Protein AF-A0A7A3BPL1-F1 (afdb_monomer)

Sequence (228 aa):
MGVKINWTPEMDALLGQDEDRAIADRLYREYPAMRWISTKLVQERRKALGIEGCGRNRSKPTGSKPRKPTVVTPPWTPEEDAILGTGSLEKVSVRLSRPTSQIQKRMKELGIAHFAQRGTPRSSVKLQAEEAQKERNKVRLIQRMRKGAVIAEGVASGYTYTALAKELGISPTAARNQFLMFLRVAMLPSMLGEEIPRDFKNIPSHVLKKAVCCVENYCINLEKAEEE

Secondary structure (DSSP, 8-state):
--------HHHHHHBTTB-HHHHHHHHHHH-GGGTT--HHHHHHHHHHTTPPP------------PPPP---PPPPPHHHHHHTTSS-HHHHHHHHT--HHHHHHHHHHTT---GGGS--HHHHHHHHHHHHHHHHHHHHHHHHHHHHHHHHHHHHTT--HHHHHHHTTS-HHHHHHHHHHHHHHHT-HHHHSSPPPS-TTS--HHHHHHHHHHHHHHHHHHHHTT--

Mean predicted aligned error: 19.03 Å

Radius of gyration: 38.45 Å; Cα contacts (8 Å, |Δi|>4): 161; chains: 1; bounding box: 66×70×88 Å

pLDDT: mean 76.35, std 13.32, range [36.09, 94.19]

Organism: Escherichia coli (NCBI:txid562)

Structure (mmCIF, N/CA/C/O backbone):
data_AF-A0A7A3BPL1-F1
#
_entry.id   AF-A0A7A3BPL1-F1
#
loop_
_atom_site.group_PDB
_atom_site.id
_atom_site.type_symbol
_atom_site.label_atom_id
_atom_site.label_alt_id
_atom_site.label_comp_id
_atom_site.label_asym_id
_atom_site.label_entity_id
_atom_site.label_seq_id
_atom_site.pdbx_PDB_ins_code
_atom_site.Cartn_x
_atom_site.Cartn_y
_atom_site.Cartn_z
_atom_site.occupancy
_atom_site.B_iso_or_equiv
_atom_site.auth_seq_id
_atom_site.auth_comp_id
_atom_site.auth_asym_id
_atom_site.auth_atom_id
_atom_site.pdbx_PDB_model_num
ATOM 1 N N . MET A 1 1 ? 2.651 37.950 -36.715 1.00 36.09 1 MET A N 1
ATOM 2 C CA . MET A 1 1 ? 3.050 38.928 -37.749 1.00 36.09 1 MET A CA 1
ATOM 3 C C . MET A 1 1 ? 4.501 38.658 -38.110 1.00 36.09 1 MET A C 1
ATOM 5 O O . MET A 1 1 ? 5.355 38.813 -37.250 1.00 36.09 1 MET A O 1
ATOM 9 N N . GLY A 1 2 ? 4.768 38.126 -39.306 1.00 47.91 2 GLY A N 1
ATOM 10 C CA . GLY A 1 2 ? 6.132 37.815 -39.744 1.00 47.91 2 GLY A CA 1
ATOM 11 C C . GLY A 1 2 ? 6.868 39.096 -40.116 1.00 47.91 2 GLY A C 1
ATOM 12 O O . GLY A 1 2 ? 6.382 39.853 -40.954 1.00 47.91 2 GLY A O 1
ATOM 13 N N . VAL A 1 3 ? 8.007 39.356 -39.477 1.00 56.88 3 VAL A N 1
ATOM 14 C CA . VAL A 1 3 ? 8.866 40.485 -39.838 1.00 56.88 3 VAL A CA 1
ATOM 15 C C . VAL A 1 3 ? 9.454 40.179 -41.217 1.00 56.88 3 VAL A C 1
ATOM 17 O O . VAL A 1 3 ? 10.168 39.191 -41.388 1.00 56.88 3 VAL A O 1
ATOM 20 N N . LYS A 1 4 ? 9.087 40.970 -42.228 1.00 59.78 4 LYS A N 1
ATOM 21 C CA . LYS A 1 4 ? 9.604 40.817 -43.591 1.00 59.78 4 LYS A CA 1
ATOM 22 C C . LYS A 1 4 ? 11.011 41.411 -43.636 1.00 59.78 4 LYS A C 1
ATOM 24 O O . LYS A 1 4 ? 11.169 42.612 -43.443 1.00 59.78 4 LYS A O 1
ATOM 29 N N . ILE A 1 5 ? 12.022 40.572 -43.860 1.00 71.06 5 ILE A N 1
ATOM 30 C CA . ILE A 1 5 ? 13.370 41.049 -44.197 1.00 71.06 5 ILE A CA 1
ATOM 31 C C . ILE A 1 5 ? 13.320 41.638 -45.605 1.00 71.06 5 ILE A C 1
ATOM 33 O O . ILE A 1 5 ? 12.838 40.979 -46.529 1.00 71.06 5 ILE A O 1
ATOM 37 N N . ASN A 1 6 ? 13.853 42.847 -45.769 1.00 78.12 6 ASN A N 1
ATOM 38 C CA . ASN A 1 6 ? 14.211 43.372 -47.082 1.00 78.12 6 ASN A CA 1
ATOM 39 C C . ASN A 1 6 ? 15.556 42.758 -47.480 1.00 78.12 6 ASN A C 1
ATOM 41 O O . ASN A 1 6 ? 16.605 43.234 -47.054 1.00 78.12 6 ASN A O 1
ATOM 45 N N . TRP A 1 7 ? 15.508 41.659 -48.232 1.00 77.88 7 TRP A N 1
ATOM 46 C CA . TRP A 1 7 ? 16.699 41.002 -48.767 1.00 77.88 7 TRP A CA 1
ATOM 47 C C . TRP A 1 7 ? 17.380 41.921 -49.780 1.00 77.88 7 TRP A C 1
ATOM 49 O O . TRP A 1 7 ? 16.747 42.345 -50.747 1.00 77.88 7 TRP A O 1
ATOM 59 N N . THR A 1 8 ? 18.650 42.249 -49.546 1.00 83.75 8 THR A N 1
ATOM 60 C CA . THR A 1 8 ? 19.460 42.995 -50.513 1.00 83.75 8 THR A CA 1
ATOM 61 C C . THR A 1 8 ? 20.132 42.030 -51.496 1.00 83.75 8 THR A C 1
ATOM 63 O O . THR A 1 8 ? 20.351 40.863 -51.156 1.00 83.75 8 THR A O 1
ATOM 66 N N . PRO A 1 9 ? 20.512 42.495 -52.701 1.00 83.19 9 PRO A N 1
ATOM 67 C CA . PRO A 1 9 ? 21.253 41.674 -53.661 1.00 83.19 9 PRO A CA 1
ATOM 68 C C . PRO A 1 9 ? 22.553 41.087 -53.087 1.00 83.19 9 PRO A C 1
ATOM 70 O O . PRO A 1 9 ? 22.924 39.967 -53.422 1.00 83.19 9 PRO A O 1
ATOM 73 N N . GLU A 1 10 ? 23.211 41.810 -52.175 1.00 83.06 10 GLU A N 1
ATOM 74 C CA . GLU A 1 10 ? 24.407 41.344 -51.459 1.00 83.06 10 GLU A CA 1
ATOM 75 C C . GLU A 1 10 ? 24.107 40.138 -50.556 1.00 83.06 10 GLU A C 1
ATOM 77 O O . GLU A 1 10 ? 24.872 39.178 -50.532 1.00 83.06 10 GLU A O 1
ATOM 82 N N . MET A 1 11 ? 22.968 40.143 -49.853 1.00 81.81 11 MET A N 1
ATOM 83 C CA . MET A 1 11 ? 22.548 39.025 -49.000 1.00 81.81 11 MET A CA 1
ATOM 84 C C . MET A 1 11 ? 22.141 37.802 -49.820 1.00 81.81 11 MET A C 1
ATOM 86 O O . MET A 1 11 ? 22.463 36.677 -49.439 1.00 81.81 11 MET A O 1
ATOM 90 N N . ASP A 1 12 ? 21.446 38.012 -50.941 1.00 84.56 12 ASP A N 1
ATOM 91 C CA . ASP A 1 12 ? 21.059 36.924 -51.841 1.00 84.56 12 ASP A CA 1
ATOM 92 C C . ASP A 1 12 ? 22.299 36.274 -52.487 1.00 84.56 12 ASP A C 1
ATOM 94 O O . ASP A 1 12 ? 22.329 35.055 -52.649 1.00 84.56 12 ASP A O 1
ATOM 98 N N . ALA A 1 13 ? 23.361 37.046 -52.759 1.00 85.19 13 ALA A N 1
ATOM 99 C CA . ALA A 1 13 ? 24.629 36.528 -53.279 1.00 85.19 13 ALA A CA 1
ATOM 100 C C . ALA A 1 13 ? 25.367 35.596 -52.298 1.00 85.19 13 ALA A C 1
ATOM 102 O O . ALA A 1 13 ? 26.143 34.747 -52.737 1.00 85.19 13 ALA A O 1
ATOM 103 N N . LEU A 1 14 ? 25.126 35.722 -50.985 1.00 82.25 14 LEU A N 1
ATOM 104 C CA . LEU A 1 14 ? 25.701 34.838 -49.962 1.00 82.25 14 LEU A CA 1
ATOM 105 C C . LEU A 1 14 ? 25.034 33.453 -49.933 1.00 82.25 14 LEU A C 1
ATOM 107 O O . LEU A 1 14 ? 25.632 32.487 -49.451 1.00 82.25 14 LEU A O 1
ATOM 111 N N . LEU A 1 15 ? 23.799 33.337 -50.430 1.00 80.25 15 LEU A N 1
ATOM 112 C CA . LEU A 1 15 ? 23.037 32.089 -50.421 1.00 80.25 15 LEU A CA 1
ATOM 113 C C . LEU A 1 15 ? 23.662 31.084 -51.396 1.00 80.25 15 LEU A C 1
ATOM 115 O O . LEU A 1 15 ? 23.745 31.333 -52.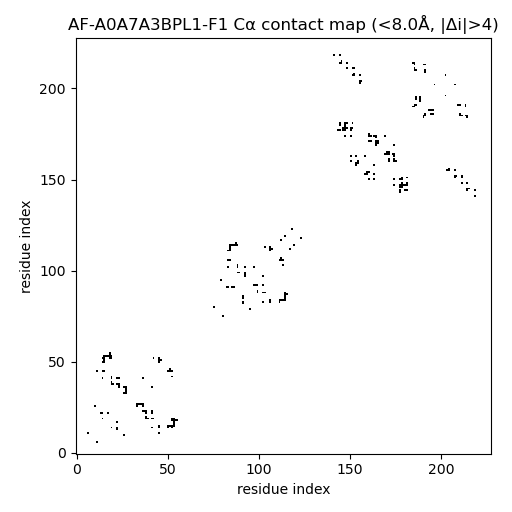591 1.00 80.25 15 LEU A O 1
ATOM 119 N N . GLY A 1 16 ? 24.092 29.928 -50.882 1.00 71.94 16 GLY A N 1
ATOM 120 C CA . GLY A 1 16 ? 24.758 28.891 -51.682 1.00 71.94 16 GLY A CA 1
ATOM 121 C C . GLY A 1 16 ? 26.285 29.008 -51.755 1.00 71.94 16 GLY A C 1
ATOM 122 O O . GLY A 1 16 ? 26.911 28.145 -52.359 1.00 71.94 16 GLY A O 1
ATOM 123 N N . GLN A 1 17 ? 26.897 30.015 -51.118 1.00 80.62 17 GLN A N 1
ATOM 124 C CA . GLN A 1 17 ? 28.355 30.050 -50.921 1.00 80.62 17 GLN A CA 1
ATOM 125 C C . GLN A 1 17 ? 28.791 29.215 -49.709 1.00 80.62 17 GLN A C 1
ATOM 127 O O . GLN A 1 17 ? 29.835 28.572 -49.732 1.00 80.62 17 GLN A O 1
ATOM 132 N N . ASP A 1 18 ? 27.971 29.212 -48.658 1.00 74.00 18 ASP A N 1
ATOM 133 C CA . ASP A 1 18 ? 28.240 28.575 -47.368 1.00 74.00 18 ASP A CA 1
ATOM 134 C C . ASP A 1 18 ? 27.002 27.802 -46.869 1.00 74.00 18 ASP A C 1
ATOM 136 O O . ASP A 1 18 ? 25.911 27.875 -47.442 1.00 74.00 18 ASP A O 1
ATOM 140 N N . GLU A 1 19 ? 27.145 27.040 -45.780 1.00 81.00 19 GLU A N 1
ATOM 141 C CA . GLU A 1 19 ? 25.995 26.401 -45.131 1.00 81.00 19 GLU A CA 1
ATOM 142 C C . GLU A 1 19 ? 24.997 27.452 -44.611 1.00 81.00 19 GLU A C 1
ATOM 144 O O . GLU A 1 19 ? 25.392 28.465 -44.031 1.00 81.00 19 GLU A O 1
ATOM 149 N N . ASP A 1 20 ? 23.690 27.167 -44.702 1.00 85.19 20 ASP A N 1
ATOM 150 C CA . ASP A 1 20 ? 22.625 28.098 -44.283 1.00 85.19 20 ASP A CA 1
ATOM 151 C C . ASP A 1 20 ? 22.808 28.614 -42.836 1.00 85.19 20 ASP A C 1
ATOM 153 O O . ASP A 1 20 ? 22.363 29.709 -42.486 1.00 85.19 20 ASP A O 1
ATOM 157 N N . ARG A 1 21 ? 23.452 27.818 -41.967 1.00 83.31 21 ARG A N 1
ATOM 158 C CA . ARG A 1 21 ? 23.765 28.211 -40.586 1.00 83.31 21 ARG A CA 1
ATOM 159 C C . ARG A 1 21 ? 24.894 29.236 -40.522 1.00 83.31 21 ARG A C 1
ATOM 161 O O . ARG A 1 21 ? 24.759 30.219 -39.806 1.00 83.31 21 ARG A O 1
ATOM 168 N N . ALA A 1 22 ? 25.973 29.016 -41.268 1.00 83.44 22 ALA A N 1
ATOM 169 C CA . ALA A 1 22 ? 27.099 29.941 -41.321 1.00 83.44 22 ALA A CA 1
ATOM 170 C C . ALA A 1 22 ? 26.680 31.282 -41.936 1.00 83.44 22 ALA A C 1
ATOM 172 O O . ALA A 1 22 ? 27.077 32.333 -41.437 1.00 83.44 22 ALA A O 1
ATOM 173 N N . ILE A 1 23 ? 25.807 31.247 -42.947 1.00 85.12 23 ILE A N 1
ATOM 174 C CA . ILE A 1 23 ? 25.221 32.449 -43.550 1.00 85.12 23 ILE A CA 1
ATOM 175 C C . ILE A 1 23 ? 24.353 33.196 -42.530 1.00 85.12 23 ILE A C 1
ATOM 177 O O . ILE A 1 23 ? 24.518 34.401 -42.366 1.00 85.12 23 ILE A O 1
ATOM 181 N N . ALA A 1 24 ? 23.483 32.500 -41.785 1.00 85.94 24 ALA A N 1
ATOM 182 C CA . ALA A 1 24 ? 22.697 33.129 -40.719 1.00 85.94 24 ALA A CA 1
ATOM 183 C C . ALA A 1 24 ? 23.594 33.775 -39.644 1.00 85.94 24 ALA A C 1
ATOM 185 O O . ALA A 1 24 ? 23.347 34.909 -39.241 1.00 85.94 24 ALA A O 1
ATOM 186 N N . ASP A 1 25 ? 24.667 33.094 -39.233 1.00 84.38 25 ASP A N 1
ATOM 187 C CA . ASP A 1 25 ? 25.625 33.609 -38.248 1.00 84.38 25 ASP A CA 1
ATOM 188 C C . ASP A 1 25 ? 26.462 34.787 -38.792 1.00 84.38 25 ASP A C 1
ATOM 190 O O . ASP A 1 25 ? 26.913 35.635 -38.016 1.00 84.38 25 ASP A O 1
ATOM 194 N N . ARG A 1 26 ? 26.715 34.852 -40.107 1.00 84.81 26 ARG A N 1
ATOM 195 C CA . ARG A 1 26 ? 27.384 35.992 -40.763 1.00 84.81 26 ARG A CA 1
ATOM 196 C C . ARG A 1 26 ? 26.449 37.201 -40.813 1.00 84.81 26 ARG A C 1
ATOM 198 O O . ARG A 1 26 ? 26.803 38.256 -40.296 1.00 84.81 26 ARG A O 1
ATOM 205 N N . LEU A 1 27 ? 25.221 37.007 -41.295 1.00 83.25 27 LEU A N 1
ATOM 206 C CA . LEU A 1 27 ? 24.199 38.056 -41.368 1.00 83.25 27 LEU A CA 1
ATOM 207 C C . LEU A 1 27 ? 23.834 38.613 -39.985 1.00 83.25 27 LEU A C 1
ATOM 209 O O . LEU A 1 27 ? 23.643 39.816 -39.836 1.00 83.25 27 LEU A O 1
ATOM 213 N N . TYR A 1 28 ? 23.807 37.764 -38.954 1.00 82.06 28 TYR A N 1
ATOM 214 C CA . TYR A 1 28 ? 23.628 38.192 -37.566 1.00 82.06 28 TYR A CA 1
ATOM 215 C C . TYR A 1 28 ? 24.737 39.147 -37.090 1.00 82.06 28 TYR A C 1
ATOM 217 O O . TYR A 1 28 ? 24.466 40.088 -36.345 1.00 82.06 28 TYR A O 1
ATOM 225 N N . ARG A 1 29 ? 25.993 38.891 -37.483 1.00 79.19 29 ARG A N 1
ATOM 226 C CA . ARG A 1 29 ? 27.157 39.690 -37.068 1.00 79.19 29 ARG A CA 1
ATOM 227 C C . ARG A 1 29 ? 27.250 41.014 -37.814 1.00 79.19 29 ARG A C 1
ATOM 229 O O . ARG A 1 29 ? 27.575 42.024 -37.199 1.00 79.19 29 ARG A O 1
ATOM 236 N N . GLU A 1 30 ? 26.967 40.999 -39.109 1.00 79.00 30 GLU A N 1
ATOM 237 C CA . GLU A 1 30 ? 27.089 42.170 -39.982 1.00 79.00 30 GLU A CA 1
ATOM 238 C C . GLU A 1 30 ? 25.890 43.119 -39.864 1.00 79.00 30 GLU A C 1
ATOM 240 O O . GLU A 1 30 ? 26.052 44.332 -39.981 1.00 79.00 30 GLU A O 1
ATOM 245 N N . TYR A 1 31 ? 24.700 42.596 -39.541 1.00 77.06 31 TYR A N 1
ATOM 246 C CA . TYR A 1 31 ? 23.478 43.388 -39.406 1.00 77.06 31 TYR A CA 1
ATOM 247 C C . TYR A 1 31 ? 22.846 43.186 -38.018 1.00 77.06 31 TYR A C 1
ATOM 249 O O . TYR A 1 31 ? 21.910 42.398 -37.868 1.00 77.06 31 TYR A O 1
ATOM 257 N N . PRO A 1 32 ? 23.278 43.937 -36.983 1.00 67.31 32 PRO A N 1
ATOM 258 C CA . PRO A 1 32 ? 22.769 43.799 -35.612 1.00 67.31 32 PRO A CA 1
ATOM 259 C C . PRO A 1 32 ? 21.248 43.995 -35.478 1.00 67.31 32 PRO A C 1
ATOM 261 O O . PRO A 1 32 ? 20.620 43.441 -34.575 1.00 67.31 32 PRO A O 1
ATOM 264 N N . ALA A 1 33 ? 20.632 44.743 -36.402 1.00 67.06 33 ALA A N 1
ATOM 265 C CA . ALA A 1 33 ? 19.180 44.921 -36.501 1.00 67.06 33 ALA A CA 1
ATOM 266 C C . ALA A 1 33 ? 18.426 43.630 -36.905 1.00 67.06 33 ALA A C 1
ATOM 268 O O . ALA A 1 33 ? 17.216 43.518 -36.700 1.00 67.06 33 ALA A O 1
ATOM 269 N N . MET A 1 34 ? 19.140 42.631 -37.435 1.00 69.38 34 MET A N 1
ATOM 270 C CA . MET A 1 34 ? 18.638 41.318 -37.856 1.00 69.38 34 MET A CA 1
ATOM 271 C C . MET A 1 34 ? 18.988 40.214 -36.846 1.00 69.38 34 MET A C 1
ATOM 273 O O . MET A 1 34 ? 19.121 39.048 -37.205 1.00 69.38 34 MET A O 1
ATOM 277 N N . ARG A 1 35 ? 19.076 40.557 -35.552 1.00 66.62 35 ARG A N 1
ATOM 278 C CA . ARG A 1 35 ? 19.330 39.648 -34.408 1.00 66.62 35 ARG A CA 1
ATOM 279 C C . ARG A 1 35 ? 18.403 38.417 -34.340 1.00 66.62 35 ARG A C 1
ATOM 281 O O . ARG A 1 35 ? 18.674 37.463 -33.620 1.00 66.62 35 ARG A O 1
ATOM 288 N N . TRP A 1 36 ? 17.303 38.445 -35.080 1.00 72.88 36 TRP A N 1
ATOM 289 C CA . TRP A 1 36 ? 16.283 37.403 -35.173 1.00 72.88 36 TRP A CA 1
ATOM 290 C C . TRP A 1 36 ? 16.390 36.552 -36.453 1.00 72.88 36 TRP A C 1
ATOM 292 O O . TRP A 1 36 ? 15.519 35.712 -36.695 1.00 72.88 36 TRP A O 1
ATOM 302 N N . ILE A 1 37 ? 17.425 36.743 -37.284 1.00 79.62 37 ILE A N 1
ATOM 303 C CA . ILE A 1 37 ? 17.623 35.940 -38.491 1.00 79.62 37 ILE A CA 1
ATOM 304 C C . ILE A 1 37 ? 17.906 34.486 -38.107 1.00 79.62 37 ILE A C 1
ATOM 306 O O . ILE A 1 37 ? 18.821 34.173 -37.349 1.00 79.62 37 ILE A O 1
ATOM 310 N N . SER A 1 38 ? 17.067 33.576 -38.600 1.00 79.88 38 SER A N 1
ATOM 311 C CA . SER A 1 38 ? 17.180 32.148 -38.310 1.00 79.88 38 SER A CA 1
ATOM 312 C C . SER A 1 38 ? 17.686 31.393 -39.531 1.00 79.88 38 SER A C 1
ATOM 314 O O . SER A 1 38 ? 17.374 31.744 -40.669 1.00 79.88 38 SER A O 1
ATOM 316 N N . THR A 1 39 ? 18.389 30.282 -39.301 1.00 83.19 39 THR A N 1
ATOM 317 C CA . THR A 1 39 ? 18.817 29.353 -40.363 1.00 83.19 39 THR A CA 1
ATOM 318 C C . THR A 1 39 ? 17.651 28.910 -41.256 1.00 83.19 39 THR A C 1
ATOM 320 O O . THR A 1 39 ? 17.826 28.678 -42.448 1.00 83.19 39 THR A O 1
ATOM 323 N N . LYS A 1 40 ? 16.439 28.823 -40.694 1.00 82.31 40 LYS A N 1
ATOM 324 C CA . LYS A 1 40 ? 15.224 28.452 -41.424 1.00 82.31 40 LYS A CA 1
ATOM 325 C C . LYS A 1 40 ? 14.802 29.523 -42.437 1.00 82.31 40 LYS A C 1
ATOM 327 O O . LYS A 1 40 ? 14.377 29.185 -43.533 1.00 82.31 40 LYS A O 1
ATOM 332 N N . LEU A 1 41 ? 14.969 30.799 -42.101 1.00 84.94 41 LEU A N 1
ATOM 333 C CA . LEU A 1 41 ? 14.620 31.909 -42.987 1.00 84.94 41 LEU A CA 1
ATOM 334 C C . LEU A 1 41 ? 15.580 32.008 -44.183 1.00 84.94 41 LEU A C 1
ATOM 336 O O . LEU A 1 41 ? 15.145 32.213 -45.313 1.00 84.94 41 LEU A O 1
ATOM 340 N N . VAL A 1 42 ? 16.873 31.776 -43.941 1.00 86.00 42 VAL A N 1
ATOM 341 C CA . VAL A 1 42 ? 17.910 31.651 -44.983 1.00 86.00 42 VAL A CA 1
ATOM 342 C C . VAL A 1 42 ? 17.592 30.473 -45.914 1.00 86.00 42 VAL A C 1
ATOM 344 O O . VAL A 1 42 ? 17.625 30.618 -47.132 1.00 86.00 42 VAL A O 1
ATOM 347 N N . GLN A 1 43 ? 17.179 29.330 -45.352 1.00 83.88 43 GLN A N 1
ATOM 348 C CA . GLN A 1 43 ? 16.736 28.159 -46.120 1.00 83.88 43 GLN A CA 1
ATOM 349 C C . GLN A 1 43 ? 15.522 28.437 -47.004 1.00 83.88 43 GLN A C 1
ATOM 351 O O . GLN A 1 43 ? 15.481 27.989 -48.148 1.00 83.88 43 GLN A O 1
ATOM 356 N N . GLU A 1 44 ? 14.519 29.128 -46.469 1.00 84.50 44 GLU A N 1
ATOM 357 C CA . GLU A 1 44 ? 13.307 29.490 -47.205 1.00 84.50 44 GLU A CA 1
ATOM 358 C C . GLU A 1 44 ? 13.628 30.465 -48.343 1.00 84.50 44 GLU A C 1
ATOM 360 O O . GLU A 1 44 ? 13.173 30.248 -49.467 1.00 84.50 44 GLU A O 1
ATOM 365 N N . ARG A 1 45 ? 14.484 31.470 -48.099 1.00 86.44 45 ARG A N 1
ATOM 366 C CA . ARG A 1 45 ? 14.932 32.409 -49.138 1.00 86.44 45 ARG A CA 1
ATOM 367 C C . ARG A 1 45 ? 15.760 31.722 -50.222 1.00 86.44 45 ARG A C 1
ATOM 369 O O . ARG A 1 45 ? 15.466 31.897 -51.400 1.00 86.44 45 ARG A O 1
ATOM 376 N N . ARG A 1 46 ? 16.729 30.885 -49.841 1.00 87.69 46 ARG A N 1
ATOM 377 C CA . ARG A 1 46 ? 17.543 30.092 -50.775 1.00 87.69 46 ARG A CA 1
ATOM 378 C C . ARG A 1 46 ? 16.665 29.236 -51.691 1.00 87.69 46 ARG A C 1
ATOM 380 O O . ARG A 1 46 ? 16.853 29.233 -52.903 1.00 87.69 46 ARG A O 1
ATOM 387 N N . LYS A 1 47 ? 15.680 28.538 -51.112 1.00 83.75 47 LYS A N 1
ATOM 388 C CA . LYS A 1 47 ? 14.716 27.725 -51.870 1.00 83.75 47 LYS A CA 1
ATOM 389 C C . LYS A 1 47 ? 13.858 28.566 -52.812 1.00 83.75 47 LYS A C 1
ATOM 391 O O . LYS A 1 47 ? 13.607 28.124 -53.925 1.00 83.75 47 LYS A O 1
ATOM 396 N N . ALA A 1 48 ? 13.429 29.757 -52.390 1.00 85.44 48 ALA A N 1
ATOM 397 C CA . ALA A 1 48 ? 12.665 30.671 -53.240 1.00 85.44 48 ALA A CA 1
ATOM 398 C C . ALA A 1 48 ? 13.471 31.169 -54.454 1.00 85.44 48 ALA A C 1
ATOM 400 O O . ALA A 1 48 ? 12.884 31.444 -55.494 1.00 85.44 48 ALA A O 1
ATOM 401 N N . LEU A 1 49 ? 14.801 31.238 -54.337 1.00 83.38 49 LEU A N 1
ATOM 402 C CA . LEU A 1 49 ? 15.719 31.565 -55.435 1.00 83.38 49 LEU A CA 1
ATOM 403 C C . LEU A 1 49 ? 16.167 30.336 -56.247 1.00 83.38 49 LEU A C 1
ATOM 405 O O . LEU A 1 49 ? 16.974 30.472 -57.159 1.00 83.38 49 LEU A O 1
ATOM 409 N N . GLY A 1 50 ? 15.673 29.135 -55.921 1.00 80.75 50 GLY A N 1
ATOM 410 C CA . GLY A 1 50 ? 16.022 27.899 -56.630 1.00 80.75 50 GLY A CA 1
ATOM 411 C C . GLY A 1 50 ? 17.469 27.435 -56.434 1.00 80.75 50 GLY A C 1
ATOM 412 O O . GLY A 1 50 ? 17.914 26.518 -57.114 1.00 80.75 50 GLY A O 1
ATOM 413 N N . ILE A 1 51 ? 18.206 28.040 -55.502 1.00 80.50 51 ILE A N 1
ATOM 414 C CA . ILE A 1 51 ? 19.600 27.693 -55.227 1.00 80.50 51 ILE A CA 1
ATOM 415 C C . ILE A 1 51 ? 19.605 26.397 -54.417 1.00 80.50 51 ILE A C 1
ATOM 417 O O . ILE A 1 51 ? 18.967 26.324 -53.365 1.00 80.50 51 ILE A O 1
ATOM 421 N N . GLU A 1 52 ? 20.303 25.355 -54.863 1.00 72.06 52 GLU A N 1
ATOM 422 C CA . GLU A 1 52 ? 20.503 24.157 -54.044 1.00 72.06 52 GLU A CA 1
ATOM 423 C C . GLU A 1 52 ? 21.433 24.471 -52.865 1.00 72.06 52 GLU A C 1
ATOM 425 O O . GLU A 1 52 ? 22.356 25.272 -52.959 1.00 72.06 52 GLU A O 1
ATOM 430 N N . GLY A 1 53 ? 21.149 23.902 -51.696 1.00 65.88 53 GLY A N 1
ATOM 431 C CA . GLY A 1 53 ? 21.943 24.191 -50.505 1.00 65.88 53 GLY A CA 1
ATOM 432 C C . GLY A 1 53 ? 23.268 23.469 -50.606 1.00 65.88 53 GLY A C 1
ATOM 433 O O . GLY A 1 53 ? 23.265 22.292 -50.969 1.00 65.88 53 GLY A O 1
ATOM 434 N N . CYS A 1 54 ? 24.362 24.131 -50.214 1.00 60.81 54 CYS A N 1
ATOM 435 C CA . CYS A 1 54 ? 25.627 23.453 -49.951 1.00 60.81 54 CYS A CA 1
ATOM 436 C C . CYS A 1 54 ? 25.325 22.253 -49.053 1.00 60.81 54 CYS A C 1
ATOM 438 O O . CYS A 1 54 ? 24.806 22.407 -47.940 1.00 60.81 54 CYS A O 1
ATOM 440 N N . GLY A 1 55 ? 25.501 21.053 -49.613 1.00 57.06 55 GLY A N 1
ATOM 441 C CA . GLY A 1 55 ? 25.027 19.821 -49.004 1.00 57.06 55 GLY A CA 1
ATOM 442 C C . GLY A 1 55 ? 25.530 19.727 -47.571 1.00 57.06 55 GLY A C 1
ATOM 443 O O . GLY A 1 55 ? 26.677 20.067 -47.296 1.00 57.06 55 GLY A O 1
ATOM 444 N N . ARG A 1 56 ? 24.682 19.261 -46.643 1.00 51.12 56 ARG A N 1
ATOM 445 C CA . ARG A 1 56 ? 25.149 18.887 -45.303 1.00 51.12 56 ARG A CA 1
ATOM 446 C C . ARG A 1 56 ? 26.296 17.903 -45.493 1.00 51.12 56 ARG A C 1
ATOM 448 O O . ARG A 1 56 ? 26.037 16.725 -45.755 1.00 51.12 56 ARG A O 1
ATOM 455 N N . ASN A 1 57 ? 27.530 18.356 -45.310 1.00 48.94 57 ASN A N 1
ATOM 456 C CA . ASN A 1 57 ? 28.659 17.472 -45.106 1.00 48.94 57 ASN A CA 1
ATOM 457 C C . ASN A 1 57 ? 28.376 16.727 -43.795 1.00 48.94 57 ASN A C 1
ATOM 459 O O . ASN A 1 57 ? 28.726 17.163 -42.703 1.00 48.94 57 ASN A O 1
ATOM 463 N N . ARG A 1 58 ? 27.670 15.588 -43.876 1.00 50.34 58 ARG A N 1
ATOM 464 C CA . ARG A 1 58 ? 27.483 14.669 -42.736 1.00 50.34 58 ARG A CA 1
ATOM 465 C C . ARG A 1 58 ? 28.811 14.063 -42.281 1.00 50.34 58 ARG A C 1
ATOM 467 O O . ARG A 1 58 ? 28.867 13.417 -41.240 1.00 50.34 58 ARG A O 1
ATOM 474 N N . SER A 1 59 ? 29.876 14.300 -43.028 1.00 47.03 59 SER A N 1
ATOM 475 C CA . SER A 1 59 ? 31.268 14.127 -42.654 1.00 47.03 59 SER A CA 1
ATOM 476 C C . SER A 1 59 ? 31.773 15.371 -41.921 1.00 47.03 59 SER A C 1
ATOM 478 O O . SER A 1 59 ? 32.621 16.113 -42.406 1.00 47.03 59 SER A O 1
ATOM 480 N N . LYS A 1 60 ? 31.277 15.590 -40.703 1.00 43.03 60 LYS A N 1
ATOM 481 C CA . LYS A 1 60 ? 32.001 16.429 -39.747 1.00 43.03 60 LYS A CA 1
ATOM 482 C C . LYS A 1 60 ? 33.315 15.697 -39.425 1.00 43.03 60 LYS A C 1
ATOM 484 O O . LYS A 1 60 ? 33.233 14.547 -38.986 1.00 43.03 60 LYS A O 1
ATOM 489 N N . PRO A 1 61 ? 34.508 16.299 -39.579 1.00 46.94 61 PRO A N 1
ATOM 490 C CA . PRO A 1 61 ? 35.748 15.716 -39.087 1.00 46.94 61 PRO A CA 1
ATOM 491 C C . PRO A 1 61 ? 35.837 15.997 -37.583 1.00 46.94 61 PRO A C 1
ATOM 493 O O . PRO A 1 61 ? 36.723 16.682 -37.089 1.00 46.94 61 PRO A O 1
ATOM 496 N N . THR A 1 62 ? 34.860 15.511 -36.822 1.00 42.00 62 THR A N 1
ATOM 497 C CA . THR A 1 62 ? 35.071 15.293 -35.394 1.00 42.00 62 THR A CA 1
ATOM 498 C C . THR A 1 62 ? 35.953 14.067 -35.294 1.00 42.00 62 THR A C 1
ATOM 500 O O . THR A 1 62 ? 35.633 13.079 -35.955 1.00 42.00 62 THR A O 1
ATOM 503 N N . GLY A 1 63 ? 37.035 14.139 -34.511 1.00 49.69 63 GLY A N 1
ATOM 504 C CA . GLY A 1 63 ? 37.958 13.044 -34.192 1.00 49.69 63 GLY A CA 1
ATOM 505 C C . GLY A 1 63 ? 37.234 11.815 -33.643 1.00 49.69 63 GLY A C 1
ATOM 506 O O . GLY A 1 63 ? 37.248 11.514 -32.454 1.00 49.69 63 GLY A O 1
ATOM 507 N N . SER A 1 64 ? 36.549 11.125 -34.540 1.00 48.03 64 SER A N 1
ATOM 508 C CA . SER A 1 64 ? 35.794 9.918 -34.307 1.00 48.03 64 SER A CA 1
ATOM 509 C C . SER A 1 64 ? 36.837 8.829 -34.386 1.00 48.03 64 SER A C 1
ATOM 511 O O . SER A 1 64 ? 37.426 8.629 -35.449 1.00 48.03 64 SER A O 1
ATOM 513 N N . LYS A 1 65 ? 37.103 8.159 -33.261 1.00 49.88 65 LYS A N 1
ATOM 514 C CA . LYS A 1 65 ? 37.904 6.930 -33.248 1.00 49.88 65 LYS A CA 1
ATOM 515 C C . LYS A 1 65 ? 37.507 6.066 -34.455 1.00 49.88 65 LYS A C 1
ATOM 517 O O . LYS A 1 65 ? 36.303 5.974 -34.725 1.00 49.88 65 LYS A O 1
ATOM 522 N N . PRO A 1 66 ? 38.470 5.456 -35.171 1.00 48.62 66 PRO A N 1
ATOM 523 C CA . PRO A 1 66 ? 38.166 4.636 -36.336 1.00 48.62 66 PRO A CA 1
ATOM 524 C C . PRO A 1 66 ? 37.055 3.651 -35.972 1.00 48.62 66 PRO A C 1
ATOM 526 O O . PRO A 1 66 ? 37.097 3.026 -34.906 1.00 48.62 66 PRO A O 1
ATOM 529 N N . ARG A 1 67 ? 36.014 3.575 -36.815 1.00 53.91 67 ARG A N 1
ATOM 530 C CA . ARG A 1 67 ? 34.928 2.609 -36.621 1.00 53.91 67 ARG A CA 1
ATOM 531 C C . ARG A 1 67 ? 35.582 1.235 -36.527 1.00 53.91 67 ARG A C 1
ATOM 533 O O . ARG A 1 67 ? 36.253 0.820 -37.469 1.00 53.91 67 ARG A O 1
ATOM 540 N N . LYS A 1 68 ? 35.429 0.567 -35.375 1.00 49.91 68 LYS A N 1
ATOM 541 C CA . LYS A 1 68 ? 35.900 -0.811 -35.198 1.00 49.91 68 LYS A CA 1
ATOM 542 C C . LYS A 1 68 ? 35.395 -1.639 -36.387 1.00 49.91 68 LYS A C 1
ATOM 544 O O . LYS A 1 68 ? 34.219 -1.480 -36.732 1.00 49.91 68 LYS A O 1
ATOM 549 N N . PRO A 1 69 ? 36.240 -2.485 -37.002 1.00 52.66 69 PRO A N 1
ATOM 550 C CA . PRO A 1 69 ? 35.791 -3.359 -38.074 1.00 52.66 69 PRO A CA 1
ATOM 551 C C . PRO A 1 69 ? 34.575 -4.144 -37.582 1.00 52.66 69 PRO A C 1
ATOM 553 O O . PRO A 1 69 ? 34.561 -4.645 -36.455 1.00 52.66 69 PRO A O 1
ATOM 556 N N . THR A 1 70 ? 33.524 -4.171 -38.400 1.00 56.06 70 THR A N 1
ATOM 557 C CA . THR A 1 70 ? 32.324 -4.973 -38.164 1.00 56.06 70 THR A CA 1
ATOM 558 C C . THR A 1 70 ? 32.751 -6.423 -38.031 1.00 56.06 70 THR A C 1
ATOM 560 O O . THR A 1 70 ? 33.039 -7.081 -39.026 1.00 56.06 70 THR A O 1
ATOM 563 N N . VAL A 1 71 ? 32.841 -6.897 -36.789 1.00 59.16 71 VAL A N 1
ATOM 564 C CA . VAL A 1 71 ? 33.081 -8.304 -36.484 1.00 59.16 71 VAL A CA 1
ATOM 565 C C . VAL A 1 71 ? 31.911 -9.069 -37.091 1.00 59.16 71 VAL A C 1
ATOM 567 O O . VAL A 1 71 ? 30.774 -8.927 -36.639 1.00 59.16 71 VAL A O 1
ATOM 570 N N . VAL A 1 72 ? 32.183 -9.819 -38.158 1.00 59.56 72 VAL A N 1
ATOM 571 C CA . VAL A 1 72 ? 31.234 -10.762 -38.749 1.00 59.56 72 VAL A CA 1
ATOM 572 C C . VAL A 1 72 ? 31.017 -11.832 -37.691 1.00 59.56 72 VAL A C 1
ATOM 574 O O . VAL A 1 72 ? 31.874 -12.685 -37.478 1.00 59.56 72 VAL A O 1
ATOM 577 N N . THR A 1 73 ? 29.935 -11.717 -36.925 1.00 61.75 73 THR A N 1
ATOM 578 C CA . THR A 1 73 ? 29.691 -12.667 -35.845 1.00 61.75 73 THR A CA 1
ATOM 579 C C . THR A 1 73 ? 29.125 -13.962 -36.403 1.00 61.75 73 THR A C 1
ATOM 581 O O . THR A 1 73 ? 28.197 -13.897 -37.213 1.00 61.75 73 THR A O 1
ATOM 584 N N . PRO A 1 74 ? 29.646 -15.120 -35.962 1.00 73.75 74 PRO A N 1
ATOM 585 C CA . PRO A 1 74 ? 29.168 -16.416 -36.418 1.00 73.75 74 PRO A CA 1
ATOM 586 C C . PRO A 1 74 ? 27.675 -16.600 -36.096 1.00 73.75 74 PRO A C 1
ATOM 588 O O . PRO A 1 74 ? 27.183 -16.001 -35.125 1.00 73.75 74 PRO A O 1
ATOM 591 N N . PRO A 1 75 ? 26.946 -17.405 -36.894 1.00 79.69 75 PRO A N 1
ATOM 592 C CA . PRO A 1 75 ? 25.545 -17.727 -36.631 1.00 79.69 75 PRO A CA 1
ATOM 593 C C . PRO A 1 75 ? 25.378 -18.373 -35.247 1.00 79.69 75 PRO A C 1
ATOM 595 O O . PRO A 1 75 ? 26.332 -18.919 -34.694 1.00 79.69 75 PRO A O 1
ATOM 598 N N . TRP A 1 76 ? 24.182 -18.255 -34.670 1.00 82.12 76 TRP A N 1
ATOM 599 C CA . TRP A 1 76 ? 23.847 -18.869 -33.382 1.00 82.12 76 TRP A CA 1
ATOM 600 C C . TRP A 1 76 ? 23.703 -20.381 -33.535 1.00 82.12 76 TRP A C 1
ATOM 602 O O . TRP A 1 76 ? 23.023 -20.835 -34.458 1.00 82.12 76 TRP A O 1
ATOM 612 N N . THR A 1 77 ? 24.320 -21.150 -32.640 1.00 85.25 77 THR A N 1
ATOM 613 C CA . THR A 1 77 ? 24.123 -22.606 -32.574 1.00 85.25 77 THR A CA 1
ATOM 614 C C . THR A 1 77 ? 23.019 -22.965 -31.569 1.00 85.25 77 THR A C 1
ATOM 616 O O . THR A 1 77 ? 22.767 -22.211 -30.626 1.00 85.25 77 THR A O 1
ATOM 619 N N . PRO A 1 78 ? 22.348 -24.123 -31.720 1.00 81.69 78 PRO A N 1
ATOM 620 C CA . PRO A 1 78 ? 21.322 -24.562 -30.768 1.00 81.69 78 PRO A CA 1
ATOM 621 C C . PRO A 1 78 ? 21.869 -24.768 -29.344 1.00 81.69 78 PRO A C 1
ATOM 623 O O . PRO A 1 78 ? 21.150 -24.562 -28.370 1.00 81.69 78 PRO A O 1
ATOM 626 N N . GLU A 1 79 ? 23.149 -25.123 -29.209 1.00 81.06 79 GLU A N 1
ATOM 627 C CA . GLU A 1 79 ? 23.829 -25.228 -27.912 1.00 81.06 79 GLU A CA 1
ATOM 628 C C . GLU A 1 79 ? 23.994 -23.858 -27.239 1.00 81.06 79 GLU A C 1
ATOM 630 O O . GLU A 1 79 ? 23.798 -23.729 -26.031 1.00 81.06 79 GLU A O 1
ATOM 635 N N . GLU A 1 80 ? 24.306 -22.816 -28.019 1.00 82.19 80 GLU A N 1
ATOM 636 C CA . GLU A 1 80 ? 24.361 -21.441 -27.521 1.00 82.19 80 GLU A CA 1
ATOM 637 C C . GLU A 1 80 ? 22.971 -20.961 -27.095 1.00 82.19 80 GLU A C 1
ATOM 639 O O . GLU A 1 80 ? 22.843 -20.366 -26.023 1.00 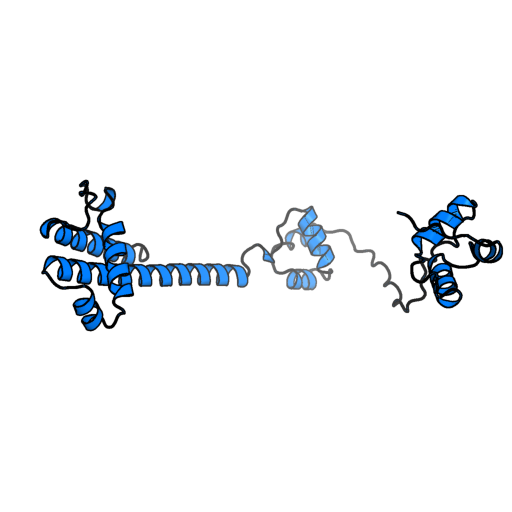82.19 80 GLU A O 1
ATOM 644 N N . ASP A 1 81 ? 21.933 -21.267 -27.883 1.00 82.25 81 ASP A N 1
ATOM 645 C CA . ASP A 1 81 ? 20.546 -20.911 -27.573 1.00 82.25 81 ASP A CA 1
ATOM 646 C C . ASP A 1 81 ? 20.054 -21.577 -26.271 1.00 82.25 81 ASP A C 1
ATOM 648 O O . ASP A 1 81 ? 19.355 -20.935 -25.488 1.00 82.25 81 ASP A O 1
ATOM 652 N N . ALA A 1 82 ? 20.483 -22.811 -25.975 1.00 80.56 82 ALA A N 1
ATOM 653 C CA . ALA A 1 82 ? 20.161 -23.507 -24.723 1.00 80.56 82 ALA A CA 1
ATOM 654 C C . ALA A 1 82 ? 20.788 -22.850 -23.475 1.00 80.56 82 ALA A C 1
ATOM 656 O O . ALA A 1 82 ? 20.275 -22.987 -22.363 1.00 80.56 82 ALA A O 1
ATOM 657 N N . ILE A 1 83 ? 21.895 -22.119 -23.642 1.00 81.44 83 ILE A N 1
ATOM 658 C CA . ILE A 1 83 ? 22.562 -21.380 -22.560 1.00 81.44 83 ILE A CA 1
ATOM 659 C C . ILE A 1 83 ? 21.869 -20.024 -22.324 1.00 81.44 83 ILE A C 1
ATOM 661 O O . ILE A 1 83 ? 21.952 -19.466 -21.222 1.00 81.44 83 ILE A O 1
ATOM 665 N N . LEU A 1 84 ? 21.135 -19.487 -23.304 1.00 78.38 84 LEU A N 1
ATOM 666 C CA . LEU A 1 84 ? 20.409 -18.225 -23.161 1.00 78.38 84 LEU A CA 1
ATOM 667 C C . LEU A 1 84 ? 19.295 -18.341 -22.105 1.00 78.38 84 LEU A C 1
ATOM 669 O O . LEU A 1 84 ? 18.452 -19.227 -22.141 1.00 78.38 84 LEU A O 1
ATOM 673 N N . GLY A 1 85 ? 19.274 -17.415 -21.141 1.00 70.00 85 GLY A N 1
ATOM 674 C CA . GLY A 1 85 ? 18.267 -17.395 -20.069 1.00 70.00 85 GLY A CA 1
ATOM 675 C C . GLY A 1 85 ? 18.583 -18.264 -18.844 1.00 70.00 85 GLY A C 1
ATOM 676 O O . GLY A 1 85 ? 17.881 -18.137 -17.843 1.00 70.00 85 GLY A O 1
ATOM 677 N N . THR A 1 86 ? 19.660 -19.061 -18.864 1.00 77.06 86 THR A N 1
ATOM 678 C CA . THR A 1 86 ? 20.114 -19.861 -17.702 1.00 77.06 86 THR A CA 1
ATOM 679 C C . THR A 1 86 ? 20.834 -19.042 -16.623 1.00 77.06 86 THR A C 1
ATOM 681 O O . THR A 1 86 ? 20.946 -19.478 -15.480 1.00 77.06 86 THR A O 1
ATOM 684 N N . GLY A 1 87 ? 21.316 -17.839 -16.950 1.00 72.88 87 GLY A N 1
ATOM 685 C CA . GLY A 1 87 ? 22.030 -16.975 -16.010 1.00 72.88 87 GLY A CA 1
ATOM 686 C C . GLY A 1 87 ? 22.072 -15.508 -16.434 1.00 72.88 87 GLY A C 1
ATOM 687 O O . GLY A 1 87 ? 21.487 -15.109 -17.443 1.00 72.88 87 GLY A O 1
ATOM 688 N N . SER A 1 88 ? 22.776 -14.682 -15.650 1.00 74.88 88 SER A N 1
ATOM 689 C CA . SER A 1 88 ? 22.945 -13.257 -15.951 1.00 74.88 88 SER A CA 1
ATOM 690 C C . SER A 1 88 ? 23.670 -13.042 -17.284 1.00 74.88 88 SER A C 1
ATOM 692 O O . SER A 1 88 ? 24.525 -13.837 -17.676 1.00 74.88 88 SER A O 1
ATOM 694 N N . LEU A 1 89 ? 23.362 -11.933 -17.968 1.00 77.38 89 LEU A N 1
ATOM 695 C CA . LEU A 1 89 ? 23.963 -11.611 -19.270 1.00 77.38 89 LEU A CA 1
ATOM 696 C C . LEU A 1 89 ? 25.489 -11.600 -19.241 1.00 77.38 89 LEU A C 1
ATOM 698 O O . LEU A 1 89 ? 26.097 -11.980 -20.228 1.00 77.38 89 LEU A O 1
ATOM 702 N N . GLU A 1 90 ? 26.102 -11.180 -18.136 1.00 78.50 90 GLU A N 1
ATOM 703 C CA . GLU A 1 90 ? 27.559 -11.160 -17.985 1.00 78.50 90 GLU A CA 1
ATOM 704 C C . GLU A 1 90 ? 28.139 -12.575 -17.945 1.00 78.50 90 GLU A C 1
ATOM 706 O O . GLU A 1 90 ? 29.090 -12.868 -18.661 1.00 78.50 90 GLU A O 1
ATOM 711 N N . LYS A 1 91 ? 27.518 -13.487 -17.185 1.00 82.25 91 LYS A N 1
ATOM 712 C CA . LYS A 1 91 ? 27.942 -14.893 -17.126 1.00 82.25 91 LYS A CA 1
ATOM 713 C C . LYS A 1 91 ? 27.769 -15.582 -18.477 1.00 82.25 91 LYS A C 1
ATOM 715 O O . LYS A 1 91 ? 28.664 -16.294 -18.923 1.00 82.25 91 LYS A O 1
ATOM 720 N N . VAL A 1 92 ? 26.639 -15.338 -19.142 1.00 83.31 92 VAL A N 1
ATOM 721 C CA . VAL A 1 92 ? 26.367 -15.869 -20.486 1.00 83.31 92 VAL A CA 1
ATOM 722 C C . VAL A 1 92 ? 27.327 -15.257 -21.513 1.00 83.31 92 VAL A C 1
ATOM 724 O O . VAL A 1 92 ? 27.833 -15.968 -22.371 1.00 83.31 92 VAL A O 1
ATOM 727 N N . SER A 1 93 ? 27.652 -13.968 -21.393 1.00 84.81 93 SER A N 1
ATOM 728 C CA . SER A 1 93 ? 28.607 -13.271 -22.263 1.00 84.81 93 SER A CA 1
ATOM 729 C C . SER A 1 93 ? 30.022 -13.822 -22.140 1.00 84.81 93 SER A C 1
ATOM 731 O O . SER A 1 93 ? 30.650 -14.075 -23.165 1.00 84.81 93 SER A O 1
ATOM 733 N N . VAL A 1 94 ? 30.494 -14.081 -20.917 1.00 85.38 94 VAL A N 1
ATOM 734 C CA . VAL A 1 94 ? 31.794 -14.725 -20.679 1.00 85.38 94 VAL A CA 1
ATOM 735 C C . VAL A 1 94 ? 31.800 -16.150 -21.230 1.00 85.38 94 VAL A C 1
ATOM 737 O O . VAL A 1 94 ? 32.748 -16.543 -21.901 1.00 85.38 94 VAL A O 1
ATOM 740 N N . ARG A 1 95 ? 30.724 -16.915 -21.010 1.00 85.06 95 ARG A N 1
ATOM 741 C CA . ARG A 1 95 ? 30.632 -18.314 -21.452 1.00 85.06 95 ARG A CA 1
ATOM 742 C C . ARG A 1 95 ? 30.569 -18.462 -22.972 1.00 85.06 95 ARG A C 1
ATOM 744 O O . ARG A 1 95 ? 31.185 -19.372 -23.510 1.00 85.06 95 ARG A O 1
ATOM 751 N N . LEU A 1 96 ? 29.838 -17.578 -23.648 1.00 83.44 96 LEU A N 1
ATOM 752 C CA . LEU A 1 96 ? 29.665 -17.603 -25.103 1.00 83.44 96 LEU A CA 1
ATOM 753 C C . LEU A 1 96 ? 30.700 -16.746 -25.845 1.00 83.44 96 LEU A C 1
ATOM 755 O O . LEU A 1 96 ? 30.696 -16.716 -27.069 1.00 83.44 96 LEU A O 1
ATOM 759 N N . SER A 1 97 ? 31.560 -16.008 -25.130 1.00 84.56 97 SER A N 1
ATOM 760 C CA . SER A 1 97 ? 32.488 -15.015 -25.701 1.00 84.56 97 SER A CA 1
ATOM 761 C C . SER A 1 97 ? 31.817 -14.033 -26.678 1.00 84.56 97 SER A C 1
ATOM 763 O O . SER A 1 97 ? 32.424 -13.553 -27.636 1.00 84.56 97 SER A O 1
ATOM 765 N N . ARG A 1 98 ? 30.541 -13.714 -26.433 1.00 85.19 98 ARG A N 1
ATOM 766 C CA . ARG A 1 98 ? 29.712 -12.831 -27.266 1.00 85.19 98 ARG A CA 1
ATOM 767 C C . ARG A 1 98 ? 29.289 -11.594 -26.478 1.00 85.19 98 ARG A C 1
ATOM 769 O O . ARG A 1 98 ? 29.070 -11.684 -25.268 1.00 85.19 98 ARG A O 1
ATOM 776 N N . PRO A 1 99 ? 29.134 -10.428 -27.126 1.00 83.94 99 PRO A N 1
ATOM 777 C CA . PRO A 1 99 ? 28.725 -9.209 -26.442 1.00 83.94 99 PRO A CA 1
ATOM 778 C C . PRO A 1 99 ? 27.288 -9.316 -25.915 1.00 83.94 99 PRO A C 1
ATOM 780 O O . PRO A 1 99 ? 26.396 -9.864 -26.568 1.00 83.94 99 PRO A O 1
ATO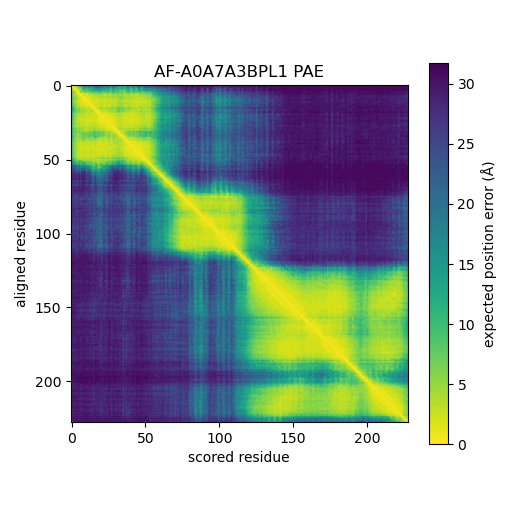M 783 N N . THR A 1 100 ? 27.046 -8.712 -24.751 1.00 82.69 100 THR A N 1
ATOM 784 C CA . THR A 1 100 ? 25.737 -8.701 -24.071 1.00 82.69 100 THR A CA 1
ATOM 785 C C . THR A 1 100 ? 24.604 -8.162 -24.950 1.00 82.69 100 THR A C 1
ATOM 787 O O . THR A 1 100 ? 23.477 -8.644 -24.859 1.00 82.69 100 THR A O 1
ATOM 790 N N . SER A 1 101 ? 24.898 -7.219 -25.848 1.00 80.56 101 SER A N 1
ATOM 791 C CA . SER A 1 101 ? 23.935 -6.656 -26.801 1.00 80.56 101 SER A CA 1
ATOM 792 C C . SER A 1 101 ? 23.424 -7.676 -27.825 1.00 80.56 101 SER A C 1
ATOM 794 O O . SER A 1 101 ? 22.239 -7.670 -28.156 1.00 80.56 101 SER A O 1
ATOM 796 N N . GLN A 1 102 ? 24.282 -8.581 -28.308 1.00 83.50 102 GLN A N 1
ATOM 797 C CA . GLN A 1 102 ? 23.871 -9.641 -29.233 1.00 83.50 102 GLN A CA 1
ATOM 798 C C . GLN A 1 102 ? 23.039 -10.708 -28.531 1.00 83.50 102 GLN A C 1
ATOM 800 O O . GLN A 1 102 ? 22.027 -11.143 -29.072 1.00 83.50 102 GLN A O 1
ATOM 805 N N . ILE A 1 103 ? 23.426 -11.066 -27.306 1.00 84.75 103 ILE A N 1
ATOM 806 C CA . ILE A 1 103 ? 22.680 -11.993 -26.450 1.00 84.75 103 ILE A CA 1
ATOM 807 C C . ILE A 1 103 ? 21.271 -11.444 -26.183 1.00 84.75 103 ILE A C 1
ATOM 809 O O . ILE A 1 103 ? 20.292 -12.154 -26.379 1.00 84.75 103 ILE A O 1
ATOM 813 N N . GLN A 1 104 ? 21.137 -10.160 -25.827 1.00 80.25 104 GLN A N 1
ATOM 814 C CA . GLN A 1 104 ? 19.828 -9.516 -25.640 1.00 80.25 104 GLN A CA 1
ATOM 815 C C . GLN A 1 104 ? 18.970 -9.537 -26.907 1.00 80.25 104 GLN A C 1
ATOM 817 O O . GLN A 1 104 ? 17.769 -9.803 -26.834 1.00 80.25 104 GLN A O 1
ATOM 822 N N . LYS A 1 105 ? 19.576 -9.260 -28.067 1.00 83.25 105 LYS A N 1
ATOM 823 C CA . LYS A 1 105 ? 18.876 -9.301 -29.353 1.00 83.25 105 LYS A CA 1
ATOM 824 C C . LYS A 1 105 ? 18.353 -10.711 -29.645 1.00 83.25 105 LYS A C 1
ATOM 826 O O . LYS A 1 105 ? 17.172 -10.855 -29.942 1.00 83.25 105 LYS A O 1
ATOM 831 N N . ARG A 1 106 ? 19.196 -11.735 -29.478 1.00 85.94 106 ARG A N 1
ATOM 832 C CA . ARG A 1 106 ? 18.820 -13.139 -29.688 1.00 85.94 106 ARG A CA 1
ATOM 833 C C . ARG A 1 106 ? 17.752 -13.610 -28.702 1.00 85.94 106 ARG A C 1
ATOM 835 O O . ARG A 1 106 ? 16.776 -14.222 -29.111 1.00 85.94 106 ARG A O 1
ATOM 842 N N . MET A 1 107 ? 17.872 -13.250 -27.423 1.00 80.50 107 MET A N 1
ATOM 843 C CA . MET A 1 107 ? 16.845 -13.534 -26.413 1.00 80.50 107 MET A CA 1
ATOM 844 C C . MET A 1 107 ? 15.492 -12.916 -26.785 1.00 80.50 107 MET A C 1
ATOM 846 O O . MET A 1 107 ? 14.464 -13.561 -26.613 1.00 80.50 107 MET A O 1
ATOM 850 N N . LYS A 1 108 ? 15.480 -11.696 -27.342 1.00 80.31 108 LYS A N 1
ATOM 851 C CA . LYS A 1 108 ? 14.251 -11.053 -27.826 1.00 80.31 108 LYS A CA 1
ATOM 852 C C . LYS A 1 108 ? 13.654 -11.776 -29.036 1.00 80.31 108 LYS A C 1
ATOM 854 O O . LYS A 1 108 ? 12.438 -11.919 -29.094 1.00 80.31 108 LYS A O 1
ATOM 859 N N . GLU A 1 109 ? 14.486 -12.231 -29.973 1.00 83.12 109 GLU A N 1
ATOM 860 C CA . GLU A 1 109 ? 14.055 -13.034 -31.130 1.00 83.12 109 GLU A CA 1
ATOM 861 C C . GLU A 1 109 ? 13.437 -14.375 -30.702 1.00 83.12 109 GLU A C 1
ATOM 863 O O . GLU A 1 109 ? 12.441 -14.797 -31.278 1.00 83.12 109 GLU A O 1
ATOM 868 N N . LEU A 1 110 ? 13.979 -15.005 -29.655 1.00 80.50 110 LEU A N 1
ATOM 869 C CA . LEU A 1 110 ? 13.480 -16.266 -29.090 1.00 80.50 110 LEU A CA 1
ATOM 870 C C . LEU A 1 110 ? 12.352 -16.083 -28.054 1.00 80.50 110 LEU A C 1
ATOM 872 O O . LEU A 1 110 ? 11.877 -17.063 -27.486 1.00 80.50 110 LEU A O 1
ATOM 876 N N . GLY A 1 111 ? 11.938 -14.846 -27.756 1.00 76.44 111 GLY A N 1
ATOM 877 C CA . GLY A 1 111 ? 10.915 -14.559 -26.741 1.00 76.44 111 GLY A CA 1
ATOM 878 C C . GLY A 1 111 ? 11.341 -14.855 -25.295 1.00 76.44 111 GLY A C 1
ATOM 879 O O . GLY A 1 111 ? 10.505 -14.908 -24.392 1.00 76.44 111 GLY A O 1
ATOM 880 N N . ILE A 1 112 ? 12.638 -15.035 -25.039 1.00 75.50 112 ILE A N 1
ATOM 881 C CA . ILE A 1 112 ? 13.179 -15.312 -23.709 1.00 75.50 112 ILE A CA 1
ATOM 882 C C . ILE A 1 112 ? 13.253 -13.993 -22.935 1.00 75.50 112 ILE A C 1
ATOM 884 O O . ILE A 1 112 ? 14.049 -13.104 -23.246 1.00 75.50 112 ILE A O 1
ATOM 888 N N . ALA A 1 113 ? 12.427 -13.869 -21.893 1.00 65.31 113 ALA A N 1
ATOM 889 C CA . ALA A 1 113 ? 12.472 -12.721 -20.996 1.00 65.31 113 ALA A CA 1
ATOM 890 C C . ALA A 1 113 ? 13.874 -12.564 -20.387 1.00 65.31 113 ALA A C 1
ATOM 892 O O . ALA A 1 113 ? 14.510 -13.532 -19.961 1.00 65.31 113 ALA A O 1
ATOM 893 N N . HIS A 1 114 ? 14.354 -11.323 -20.342 1.00 63.94 114 HIS A N 1
ATOM 894 C CA . HIS A 1 114 ? 15.665 -11.006 -19.799 1.00 63.94 114 HIS A CA 1
ATOM 895 C C . HIS A 1 114 ? 15.769 -11.489 -18.343 1.00 63.94 114 HIS A C 1
ATOM 897 O O . HIS A 1 114 ? 14.868 -11.233 -17.547 1.00 63.94 114 HIS A O 1
ATOM 903 N N . PHE A 1 115 ? 16.874 -12.154 -17.985 1.00 56.66 115 PHE A N 1
ATOM 904 C CA . PHE A 1 115 ? 17.109 -12.699 -16.640 1.00 56.66 115 PHE A CA 1
ATOM 905 C C . PHE A 1 115 ? 16.883 -11.657 -15.526 1.00 56.66 115 PHE A C 1
ATOM 907 O O . PHE A 1 115 ? 16.394 -12.001 -14.460 1.00 56.66 115 PHE A O 1
ATOM 914 N N . ALA A 1 116 ? 17.112 -10.359 -15.784 1.00 54.47 116 ALA A N 1
ATOM 915 C CA . ALA A 1 116 ? 16.827 -9.312 -14.798 1.00 54.47 116 ALA A CA 1
ATOM 916 C C . ALA A 1 116 ? 15.329 -9.139 -14.447 1.00 54.47 116 ALA A C 1
ATOM 918 O O . ALA A 1 116 ? 15.007 -8.516 -13.437 1.00 54.47 116 ALA A O 1
ATOM 919 N N . GLN A 1 117 ? 14.413 -9.678 -15.257 1.00 51.88 117 GLN A N 1
ATOM 920 C CA . GLN A 1 117 ? 12.973 -9.675 -14.982 1.00 51.88 117 GLN A CA 1
ATOM 921 C C . GLN A 1 117 ? 12.491 -10.921 -14.228 1.00 51.88 117 GLN A C 1
ATOM 923 O O . GLN A 1 117 ? 11.383 -10.902 -13.701 1.00 51.88 117 GLN A O 1
ATOM 928 N N . ARG A 1 118 ? 13.308 -11.976 -14.107 1.00 44.84 118 ARG A N 1
ATOM 929 C CA . ARG A 1 118 ? 12.995 -13.134 -13.260 1.00 44.84 118 ARG A CA 1
ATOM 930 C C . ARG A 1 118 ? 13.939 -13.174 -12.062 1.00 44.84 118 ARG A C 1
ATOM 932 O O . ARG A 1 118 ? 15.089 -13.570 -12.186 1.00 44.84 118 ARG A O 1
ATOM 939 N N . GLY A 1 119 ? 13.431 -12.759 -10.901 1.00 49.56 119 GLY A N 1
ATOM 940 C CA . GLY A 1 119 ? 14.066 -13.036 -9.609 1.00 49.56 119 GLY A CA 1
ATOM 941 C C . GLY A 1 119 ? 15.408 -12.342 -9.371 1.00 49.56 119 GLY A C 1
ATOM 942 O O . GLY A 1 119 ? 16.330 -12.962 -8.848 1.00 49.56 119 GLY A O 1
ATOM 943 N N . THR A 1 120 ? 15.551 -11.059 -9.716 1.00 46.69 120 THR A N 1
ATOM 944 C CA . THR A 1 120 ? 16.735 -10.324 -9.240 1.00 46.69 120 THR A CA 1
ATOM 945 C C . THR A 1 120 ? 16.674 -10.144 -7.721 1.00 46.69 120 THR A C 1
ATOM 947 O O . THR A 1 120 ? 15.582 -9.993 -7.169 1.00 46.69 120 THR A O 1
ATOM 950 N N . PRO A 1 121 ? 17.824 -10.040 -7.029 1.00 51.50 121 PRO A N 1
ATOM 951 C CA . PRO A 1 121 ? 17.865 -9.656 -5.620 1.00 51.50 121 PRO A CA 1
ATOM 952 C C . PRO A 1 121 ? 17.084 -8.368 -5.347 1.00 51.50 121 PRO A C 1
ATOM 954 O O . PRO A 1 121 ? 16.517 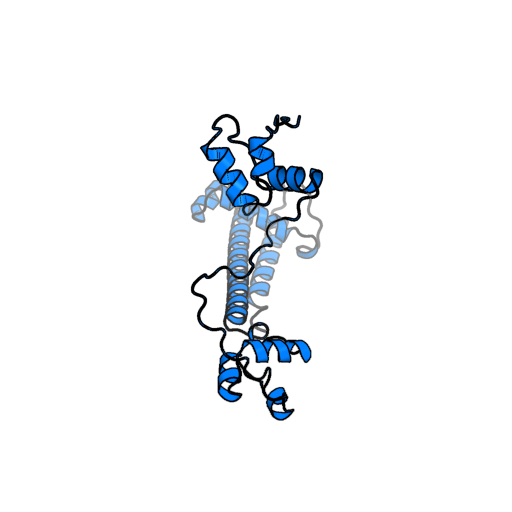-8.195 -4.285 1.00 51.50 121 PRO A O 1
ATOM 957 N N . ARG A 1 122 ? 16.978 -7.465 -6.329 1.00 46.22 122 ARG A N 1
ATOM 958 C CA . ARG A 1 122 ? 16.186 -6.237 -6.215 1.00 46.22 122 ARG A CA 1
ATOM 959 C C . ARG A 1 122 ? 14.675 -6.488 -6.226 1.00 46.22 122 ARG A C 1
ATOM 961 O O . ARG A 1 122 ? 13.959 -5.732 -5.582 1.00 46.22 122 ARG A O 1
ATOM 968 N N . SER A 1 123 ? 14.184 -7.519 -6.921 1.00 55.53 123 SER A N 1
ATOM 969 C CA . SER A 1 123 ? 12.773 -7.920 -6.848 1.00 55.53 123 SER A CA 1
ATOM 970 C C . SER A 1 123 ? 12.474 -8.722 -5.586 1.00 55.53 123 SER A C 1
ATOM 972 O O . SER A 1 123 ? 11.454 -8.459 -4.968 1.00 55.53 123 SER A O 1
ATOM 974 N N . SER A 1 124 ? 13.362 -9.626 -5.154 1.00 56.84 124 SER A N 1
ATOM 975 C CA . SER A 1 124 ? 13.170 -10.353 -3.889 1.00 56.84 124 SER A CA 1
ATOM 976 C C . SER A 1 124 ? 13.305 -9.434 -2.674 1.00 56.84 124 SER A C 1
ATOM 978 O O . SER A 1 124 ? 12.465 -9.493 -1.792 1.00 56.84 124 SER A O 1
ATOM 980 N N . VAL A 1 125 ? 14.265 -8.505 -2.659 1.00 66.69 125 VAL A N 1
ATOM 981 C CA . VAL A 1 125 ? 14.381 -7.467 -1.617 1.00 66.69 125 VAL A CA 1
ATOM 982 C C . VAL A 1 125 ? 13.186 -6.517 -1.652 1.00 66.69 125 VAL A C 1
ATOM 984 O O . VAL A 1 125 ? 12.742 -6.073 -0.602 1.00 66.69 125 VAL A O 1
ATOM 987 N N . LYS A 1 126 ? 12.622 -6.207 -2.830 1.00 73.31 126 LYS A N 1
ATOM 988 C CA . LYS A 1 126 ? 11.387 -5.413 -2.922 1.00 73.31 126 LYS A CA 1
ATOM 989 C C . LYS A 1 126 ? 10.181 -6.174 -2.369 1.00 73.31 126 LYS A C 1
ATOM 991 O O . LYS A 1 126 ? 9.401 -5.560 -1.655 1.00 73.31 126 LYS A O 1
ATOM 996 N N . LEU A 1 127 ? 10.052 -7.469 -2.664 1.00 74.31 127 LEU A N 1
ATOM 997 C CA . LEU A 1 127 ? 9.008 -8.330 -2.097 1.00 74.31 127 LEU A CA 1
ATOM 998 C C . LEU A 1 127 ? 9.162 -8.438 -0.578 1.00 74.31 127 LEU A C 1
ATOM 1000 O O . LEU A 1 127 ? 8.227 -8.106 0.133 1.00 74.31 127 LEU A O 1
ATOM 1004 N N . GLN A 1 128 ? 10.366 -8.730 -0.084 1.00 74.88 128 GLN A N 1
ATOM 1005 C CA . GLN A 1 128 ? 10.673 -8.759 1.350 1.00 74.88 128 GLN A CA 1
ATOM 1006 C C . GLN A 1 128 ? 10.426 -7.406 2.026 1.00 74.88 128 GLN A C 1
ATOM 1008 O O . GLN A 1 128 ? 9.926 -7.354 3.142 1.00 74.88 128 GLN A O 1
ATOM 1013 N N . ALA A 1 129 ? 10.758 -6.289 1.373 1.00 79.12 129 ALA A N 1
ATOM 1014 C CA . ALA A 1 129 ? 10.478 -4.956 1.898 1.00 79.12 129 ALA A CA 1
ATOM 1015 C C . ALA A 1 129 ? 8.974 -4.645 1.898 1.00 79.12 129 ALA A C 1
ATOM 1017 O O . ALA A 1 129 ? 8.492 -3.980 2.811 1.00 79.12 129 ALA A O 1
ATOM 1018 N N . GLU A 1 130 ? 8.232 -5.111 0.893 1.00 83.50 130 GLU A N 1
ATOM 1019 C CA . GLU A 1 130 ? 6.781 -4.963 0.817 1.00 83.50 130 GLU A CA 1
ATOM 1020 C C . GLU A 1 130 ? 6.077 -5.828 1.870 1.00 83.50 130 GLU A C 1
ATOM 1022 O O . GLU A 1 130 ? 5.190 -5.333 2.559 1.00 83.50 130 GLU A O 1
ATOM 1027 N N . GLU A 1 131 ? 6.508 -7.074 2.051 1.00 83.69 131 GLU A N 1
ATOM 1028 C CA . GLU A 1 131 ? 6.070 -7.990 3.109 1.00 83.69 131 GLU A CA 1
ATOM 1029 C C . GLU A 1 131 ? 6.392 -7.414 4.489 1.00 83.69 131 GLU A C 1
ATOM 1031 O O . GLU A 1 131 ? 5.494 -7.236 5.305 1.00 83.69 131 GLU A O 1
ATOM 1036 N N . ALA A 1 132 ? 7.631 -6.973 4.723 1.00 84.62 132 ALA A N 1
ATOM 1037 C CA . ALA A 1 132 ? 8.013 -6.314 5.970 1.00 84.62 132 ALA A CA 1
ATOM 1038 C C . ALA A 1 132 ? 7.208 -5.028 6.216 1.00 84.62 132 ALA A C 1
ATOM 1040 O O . ALA A 1 132 ? 6.915 -4.677 7.360 1.00 84.62 132 ALA A O 1
ATOM 1041 N N . GLN A 1 133 ? 6.839 -4.294 5.162 1.00 86.38 133 GLN A N 1
ATOM 1042 C CA . GLN A 1 133 ? 5.991 -3.114 5.288 1.00 86.38 133 GLN A CA 1
ATOM 1043 C C . GLN A 1 133 ? 4.536 -3.483 5.597 1.00 86.38 133 GLN A C 1
ATOM 1045 O O . GLN A 1 133 ? 3.913 -2.797 6.413 1.00 86.38 133 GLN A O 1
ATOM 1050 N N . LYS A 1 134 ? 3.998 -4.542 4.982 1.00 86.12 134 LYS A N 1
ATOM 1051 C CA . LYS A 1 134 ? 2.679 -5.104 5.308 1.00 86.12 134 LYS A CA 1
ATOM 1052 C C . LYS A 1 134 ? 2.641 -5.523 6.772 1.00 86.12 134 LYS A C 1
ATOM 1054 O O . LYS A 1 134 ? 1.750 -5.071 7.488 1.00 86.12 134 LYS A O 1
ATOM 1059 N N . GLU A 1 135 ? 3.678 -6.208 7.238 1.00 86.12 135 GLU A N 1
ATOM 1060 C CA . GLU A 1 135 ? 3.776 -6.664 8.621 1.00 86.12 135 GLU A CA 1
ATOM 1061 C C . GLU A 1 135 ? 3.855 -5.497 9.609 1.00 86.12 135 GLU A C 1
ATOM 1063 O O . GLU A 1 135 ? 3.079 -5.379 10.559 1.00 86.12 135 GLU A O 1
ATOM 1068 N N . ARG A 1 136 ? 4.690 -4.498 9.310 1.00 85.62 136 ARG A N 1
ATOM 1069 C CA . ARG A 1 136 ? 4.743 -3.254 10.097 1.00 85.62 136 ARG A CA 1
ATOM 1070 C C . ARG A 1 136 ? 3.408 -2.509 10.129 1.00 85.62 136 ARG A C 1
ATOM 1072 O O . ARG A 1 136 ? 3.101 -1.858 11.131 1.00 85.62 136 ARG A O 1
ATOM 1079 N N . ASN A 1 137 ? 2.654 -2.516 9.031 1.00 89.25 137 ASN A N 1
ATOM 1080 C CA . ASN A 1 137 ? 1.346 -1.866 8.956 1.00 89.25 137 ASN A CA 1
ATOM 1081 C C . ASN A 1 137 ? 0.297 -2.639 9.763 1.00 89.25 137 ASN A C 1
ATOM 1083 O O . ASN A 1 137 ? -0.501 -2.010 10.460 1.00 89.25 137 ASN A O 1
ATOM 1087 N N . LYS A 1 138 ? 0.340 -3.972 9.719 1.00 86.38 138 LYS A N 1
ATOM 1088 C CA . LYS A 1 138 ? -0.511 -4.883 10.489 1.00 86.38 138 LYS A CA 1
ATOM 1089 C C . LYS A 1 138 ? -0.300 -4.716 11.992 1.00 86.38 138 LYS A C 1
ATOM 1091 O O . LYS A 1 138 ? -1.253 -4.399 12.702 1.00 86.38 138 LYS A O 1
ATOM 1096 N N . VAL A 1 139 ? 0.944 -4.779 12.471 1.00 88.94 139 VAL A N 1
ATOM 1097 C CA . VAL A 1 139 ? 1.271 -4.557 13.893 1.00 88.94 139 VAL A CA 1
ATOM 1098 C C . VAL A 1 139 ? 0.793 -3.178 14.359 1.00 88.94 139 VAL A C 1
ATOM 1100 O O . VAL A 1 139 ? 0.168 -3.043 15.414 1.00 88.94 139 VAL A O 1
ATOM 1103 N N . ARG A 1 140 ? 1.010 -2.132 13.548 1.00 90.19 140 ARG A N 1
ATOM 1104 C CA . ARG A 1 140 ? 0.503 -0.783 13.855 1.00 90.19 140 ARG A CA 1
ATOM 1105 C C . ARG A 1 140 ? -1.021 -0.723 13.910 1.00 90.19 140 ARG A C 1
ATOM 1107 O O . ARG A 1 140 ? -1.555 0.022 14.733 1.00 90.19 140 ARG A O 1
ATOM 1114 N N . LEU A 1 141 ? -1.714 -1.445 13.033 1.00 88.19 141 LEU A N 1
ATOM 1115 C CA . LEU A 1 141 ? -3.172 -1.519 13.028 1.00 88.19 141 LEU A CA 1
ATOM 1116 C C . LEU A 1 141 ? -3.678 -2.172 14.317 1.00 88.19 141 LEU A C 1
ATOM 1118 O O . LEU A 1 141 ? -4.509 -1.570 14.994 1.00 88.19 141 LEU A O 1
ATOM 1122 N N . ILE A 1 142 ? -3.125 -3.328 14.692 1.00 88.31 142 ILE A N 1
ATOM 1123 C CA . ILE A 1 142 ? -3.482 -4.058 15.919 1.00 88.31 142 ILE A CA 1
ATOM 1124 C C . ILE A 1 142 ? -3.276 -3.173 17.152 1.00 88.31 142 ILE A C 1
ATOM 1126 O O . ILE A 1 142 ? -4.187 -3.007 17.961 1.00 88.31 142 ILE A O 1
ATOM 1130 N N . GLN A 1 143 ? -2.119 -2.517 17.268 1.00 91.00 143 GLN A N 1
ATOM 1131 C CA . GLN A 1 143 ? -1.841 -1.606 18.383 1.00 91.00 143 GLN A CA 1
ATOM 1132 C C . GLN A 1 143 ? -2.845 -0.448 18.461 1.00 91.00 143 GLN A C 1
ATOM 1134 O O . GLN A 1 143 ? -3.281 -0.075 19.549 1.00 91.00 143 GLN A O 1
ATOM 1139 N N . ARG A 1 144 ? -3.227 0.136 17.319 1.00 90.69 144 ARG A N 1
ATOM 1140 C CA . ARG A 1 144 ? -4.229 1.212 17.272 1.00 90.69 144 ARG A CA 1
ATOM 1141 C C . ARG A 1 144 ? -5.627 0.715 17.631 1.00 90.69 144 ARG A C 1
ATOM 1143 O O . ARG A 1 144 ? -6.331 1.431 18.333 1.00 90.69 144 ARG A O 1
ATOM 1150 N N . MET A 1 145 ? -6.006 -0.483 17.184 1.00 90.25 145 MET A N 1
ATOM 1151 C CA . MET A 1 145 ? -7.286 -1.109 17.525 1.00 90.25 145 MET A CA 1
ATOM 1152 C C . MET A 1 145 ? -7.378 -1.404 19.023 1.00 90.25 145 MET A C 1
ATOM 1154 O O . MET A 1 145 ? -8.355 -0.998 19.644 1.00 90.25 145 MET A O 1
ATOM 1158 N N . ARG A 1 146 ? -6.338 -2.004 19.621 1.00 90.75 146 ARG A N 1
ATOM 1159 C CA . ARG A 1 146 ? -6.266 -2.266 21.071 1.00 90.75 146 ARG A CA 1
ATOM 1160 C C . ARG A 1 146 ? -6.358 -0.974 21.889 1.00 90.75 146 ARG A C 1
ATOM 1162 O O . ARG A 1 146 ? -7.156 -0.889 22.813 1.00 90.75 146 ARG A O 1
ATOM 1169 N N . LYS A 1 147 ? -5.620 0.077 21.509 1.00 91.69 147 LYS A N 1
ATOM 117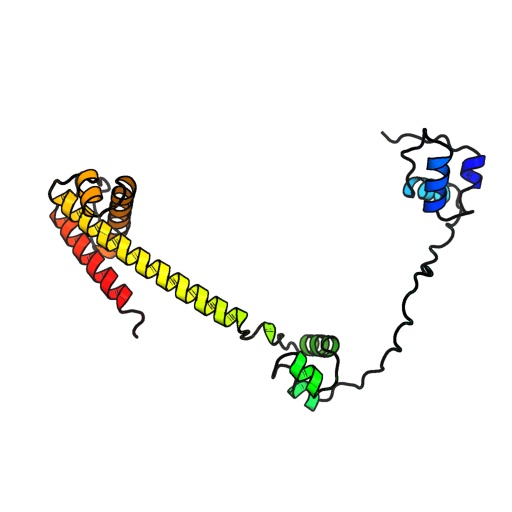0 C CA . LYS A 1 147 ? -5.747 1.393 22.167 1.00 91.69 147 LYS A CA 1
ATOM 1171 C C . LYS A 1 147 ? -7.147 1.989 22.012 1.00 91.69 147 LYS A C 1
ATOM 1173 O O . LYS A 1 147 ? -7.686 2.533 22.968 1.00 91.69 147 LYS A O 1
ATOM 1178 N N . GLY A 1 148 ? -7.744 1.875 20.825 1.00 91.12 148 GLY A N 1
ATOM 1179 C CA . GLY A 1 148 ? -9.113 2.321 20.573 1.00 91.12 148 GLY A CA 1
ATOM 1180 C C . GLY A 1 148 ? -10.151 1.575 21.416 1.00 91.12 148 GLY A C 1
ATOM 1181 O O . GLY A 1 148 ? -11.079 2.214 21.903 1.00 91.12 148 GLY A O 1
ATOM 1182 N N . ALA A 1 149 ? -9.958 0.274 21.647 1.00 89.56 149 ALA A N 1
ATOM 1183 C CA . ALA A 1 149 ? -10.798 -0.543 22.520 1.00 89.56 149 ALA A CA 1
ATOM 1184 C C . ALA A 1 149 ? -10.730 -0.076 23.984 1.00 89.56 149 ALA A C 1
ATOM 1186 O O . ALA A 1 149 ? -11.772 0.187 24.579 1.00 89.56 149 ALA A O 1
ATOM 1187 N N . VAL A 1 150 ? -9.521 0.151 24.517 1.00 90.00 150 VAL A N 1
ATOM 1188 C CA . VAL A 1 150 ? -9.321 0.714 25.869 1.00 90.00 150 VAL A CA 1
ATOM 1189 C C . VAL A 1 150 ? -10.005 2.077 26.005 1.00 90.00 150 VAL A C 1
ATOM 1191 O O . VAL A 1 150 ? -10.693 2.348 26.987 1.00 90.00 150 VAL A O 1
ATOM 1194 N N . ILE A 1 151 ? -9.868 2.940 24.992 1.00 89.06 151 ILE A N 1
ATOM 1195 C CA . ILE A 1 151 ? -10.530 4.249 25.002 1.00 89.06 151 ILE A CA 1
ATOM 1196 C C . ILE A 1 151 ? -12.054 4.088 24.971 1.00 89.06 151 ILE A C 1
ATOM 1198 O O . ILE A 1 151 ? -12.755 4.814 25.670 1.00 89.06 151 ILE A O 1
ATOM 1202 N N . ALA A 1 152 ? -12.578 3.150 24.180 1.00 87.06 152 ALA A N 1
ATOM 1203 C CA . ALA A 1 152 ? -14.011 2.908 24.086 1.00 87.06 152 ALA A CA 1
ATOM 1204 C C . ALA A 1 152 ? -14.609 2.387 25.398 1.00 87.06 152 ALA A C 1
ATOM 1206 O O . ALA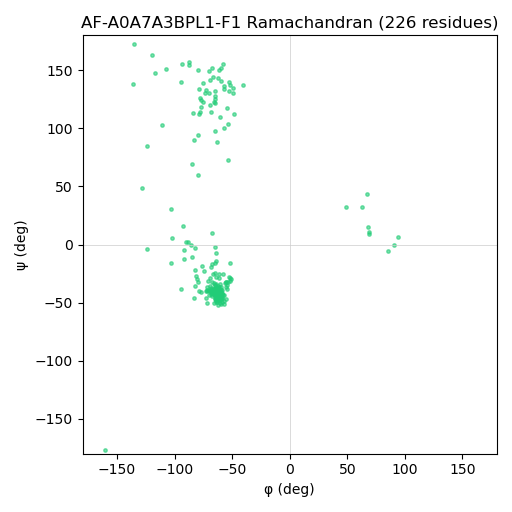 A 1 152 ? -15.686 2.835 25.790 1.00 87.06 152 ALA A O 1
ATOM 1207 N N . GLU A 1 153 ? -13.899 1.509 26.102 1.00 86.56 153 GLU A N 1
ATOM 1208 C CA . GLU A 1 153 ? -14.287 1.035 27.430 1.00 86.56 153 GLU A CA 1
ATOM 1209 C C . GLU A 1 153 ? -14.260 2.162 28.475 1.00 86.56 153 GLU A C 1
ATOM 1211 O O . GLU A 1 153 ? -15.211 2.324 29.246 1.00 86.56 153 GLU A O 1
ATOM 1216 N N . GLY A 1 154 ? -13.221 3.003 28.455 1.00 87.19 154 GLY A N 1
ATOM 1217 C CA . GLY A 1 154 ? -13.145 4.188 29.310 1.00 87.19 154 GLY A CA 1
ATOM 1218 C C . GLY A 1 154 ? -14.299 5.163 29.052 1.00 87.19 154 GLY A C 1
ATOM 1219 O O . GLY A 1 154 ? -14.956 5.612 29.989 1.00 87.19 154 GLY A O 1
ATOM 1220 N N . VAL A 1 155 ? -14.624 5.437 27.786 1.00 84.25 155 VAL A N 1
ATOM 1221 C CA . VAL A 1 155 ? -15.770 6.288 27.421 1.00 84.25 155 VAL A CA 1
ATOM 1222 C C . VAL A 1 155 ? -17.094 5.666 27.870 1.00 84.25 155 VAL A C 1
ATOM 1224 O O . VAL A 1 155 ? -17.938 6.372 28.419 1.00 84.25 155 VAL A O 1
ATOM 1227 N N . ALA A 1 156 ? -17.268 4.349 27.714 1.00 80.44 156 ALA A N 1
ATOM 1228 C CA . ALA A 1 156 ? -18.446 3.633 28.213 1.00 80.44 156 ALA A CA 1
ATOM 1229 C C . ALA A 1 156 ? -18.586 3.710 29.744 1.00 80.44 156 ALA A C 1
ATOM 1231 O O . ALA A 1 156 ? -19.696 3.603 30.264 1.00 80.44 156 ALA A O 1
ATOM 1232 N N . SER A 1 157 ? -17.468 3.900 30.447 1.00 83.81 157 SER A N 1
ATOM 1233 C CA . SER A 1 157 ? -17.396 4.067 31.901 1.00 83.81 157 SER A CA 1
ATOM 1234 C C . SER A 1 157 ? -17.502 5.536 32.345 1.00 83.81 157 SER A C 1
ATOM 1236 O O . SER A 1 157 ? -17.437 5.819 33.537 1.00 83.81 157 SER A O 1
ATOM 1238 N N . GLY A 1 158 ? -17.687 6.476 31.408 1.00 83.75 158 GLY A N 1
ATOM 1239 C CA . GLY A 1 158 ? -17.885 7.903 31.683 1.00 83.75 158 GLY A CA 1
ATOM 1240 C C . GLY A 1 158 ? -16.619 8.767 31.651 1.00 83.75 158 GLY A C 1
ATOM 1241 O O . GLY A 1 158 ? -16.688 9.956 31.963 1.00 83.75 158 GLY A O 1
ATOM 1242 N N . TYR A 1 159 ? -15.466 8.218 31.257 1.00 87.56 159 TYR A N 1
ATOM 1243 C CA . TYR A 1 159 ? -14.224 8.985 31.137 1.00 87.56 159 TYR A CA 1
ATOM 1244 C C . TYR A 1 159 ? -14.166 9.795 29.837 1.00 87.56 159 TYR A C 1
ATOM 1246 O O . TYR A 1 159 ? -14.694 9.412 28.792 1.00 87.56 159 TYR A O 1
ATOM 1254 N N . THR A 1 160 ? -13.473 10.933 29.881 1.00 87.56 160 THR A N 1
ATOM 1255 C CA . THR A 1 160 ? -13.251 11.783 28.706 1.00 87.56 160 THR A CA 1
ATOM 1256 C C . THR A 1 160 ? -12.011 11.350 27.923 1.00 87.56 160 THR A C 1
ATOM 1258 O O . THR A 1 160 ? -11.048 10.817 28.478 1.00 87.56 160 THR A O 1
ATOM 1261 N N . TYR A 1 161 ? -11.977 11.658 26.621 1.00 84.19 161 TYR A N 1
ATOM 1262 C CA . TYR A 1 161 ? -10.812 11.375 25.770 1.00 84.19 161 TYR A CA 1
ATOM 1263 C C . TYR A 1 161 ? -9.518 12.007 26.287 1.00 84.19 161 TYR A C 1
ATOM 1265 O O . TYR A 1 161 ? -8.444 11.458 26.077 1.00 84.19 161 TYR A O 1
ATOM 1273 N N . THR A 1 162 ? -9.602 13.175 26.928 1.00 88.50 162 THR A N 1
ATOM 1274 C CA . THR A 1 162 ? -8.435 13.912 27.428 1.00 88.50 162 THR A CA 1
ATOM 1275 C C . THR A 1 162 ? -7.807 13.238 28.643 1.00 88.50 162 THR A C 1
ATOM 1277 O O . THR A 1 162 ? -6.581 13.214 28.737 1.00 88.50 162 THR A O 1
ATOM 1280 N N . ALA A 1 163 ? -8.618 12.652 29.530 1.00 89.31 163 ALA A N 1
ATOM 1281 C CA . ALA A 1 163 ? -8.131 11.855 30.654 1.00 89.31 163 ALA A CA 1
ATOM 1282 C C . ALA A 1 163 ? -7.427 10.583 30.155 1.00 89.31 163 ALA A C 1
ATOM 1284 O O . ALA A 1 163 ? -6.258 10.357 30.466 1.00 89.31 163 ALA A O 1
ATOM 1285 N N . LEU A 1 164 ? -8.086 9.837 29.263 1.00 90.44 164 LEU A N 1
ATOM 1286 C CA . LEU A 1 164 ? -7.558 8.593 28.690 1.00 90.44 164 LEU A CA 1
ATOM 1287 C C . LEU A 1 164 ? -6.301 8.827 27.834 1.00 90.44 164 LEU A C 1
ATOM 1289 O O . LEU A 1 164 ? -5.373 8.022 27.835 1.00 90.44 164 LEU A O 1
ATOM 1293 N N . ALA A 1 165 ? -6.227 9.956 27.122 1.00 91.56 165 ALA A N 1
ATOM 1294 C CA . ALA A 1 165 ? -5.042 10.332 26.354 1.00 91.56 165 ALA A CA 1
ATOM 1295 C C . ALA A 1 165 ? -3.805 10.518 27.247 1.00 91.56 165 ALA A C 1
ATOM 1297 O O . ALA A 1 165 ? -2.709 10.102 26.868 1.00 91.56 165 ALA A O 1
ATOM 1298 N N . LYS A 1 166 ? -3.987 11.108 28.438 1.00 92.38 166 LYS A N 1
ATOM 1299 C CA . LYS A 1 166 ? -2.912 11.320 29.415 1.00 92.38 166 LYS A CA 1
ATOM 1300 C C . LYS A 1 166 ? -2.395 9.993 29.973 1.00 92.38 166 LYS A C 1
ATOM 1302 O O . LYS A 1 166 ? -1.185 9.821 30.062 1.00 92.38 166 LYS A O 1
ATOM 1307 N N . GLU A 1 167 ? -3.292 9.062 30.290 1.00 89.88 167 GLU A N 1
ATOM 1308 C CA . GLU A 1 167 ? -2.938 7.723 30.788 1.00 89.88 167 GLU A CA 1
ATOM 1309 C C . GLU A 1 167 ? -2.199 6.886 29.736 1.00 89.88 167 GLU A C 1
ATOM 1311 O O . GLU A 1 167 ? -1.211 6.224 30.039 1.00 89.88 167 GLU A O 1
ATOM 1316 N N . LEU A 1 168 ? -2.627 6.970 28.475 1.00 89.12 168 LEU A N 1
ATOM 1317 C CA . LEU A 1 168 ? -2.024 6.229 27.363 1.00 89.12 168 LEU A CA 1
ATOM 1318 C C . LEU A 1 168 ? -0.766 6.898 26.777 1.00 89.12 168 LEU A C 1
ATOM 1320 O O . LEU A 1 168 ? -0.172 6.354 25.840 1.00 89.12 168 LEU A O 1
ATOM 1324 N N . GLY A 1 169 ? -0.376 8.080 27.272 1.00 91.56 169 GLY A N 1
ATOM 1325 C CA . GLY A 1 169 ? 0.774 8.840 26.770 1.00 91.56 169 GLY A CA 1
ATOM 1326 C C . GLY A 1 169 ? 0.630 9.285 25.308 1.00 91.56 169 GLY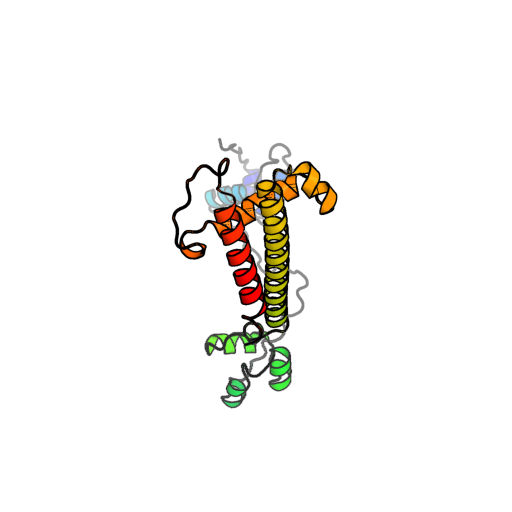 A C 1
ATOM 1327 O O . GLY A 1 169 ? 1.614 9.328 24.569 1.00 91.56 169 GLY A O 1
ATOM 1328 N N . ILE A 1 170 ? -0.594 9.572 24.855 1.00 92.00 170 ILE A N 1
ATOM 1329 C CA . ILE A 1 170 ? -0.904 9.982 23.475 1.00 92.00 170 ILE A CA 1
ATOM 1330 C C . ILE A 1 170 ? -1.545 11.371 23.439 1.00 92.00 170 ILE A C 1
ATOM 1332 O O . ILE A 1 170 ? -2.048 11.876 24.438 1.00 92.00 170 ILE A O 1
ATOM 1336 N N . SER A 1 171 ? -1.562 12.012 22.267 1.00 94.19 171 SER A N 1
ATOM 1337 C CA . SER A 1 171 ? -2.273 13.285 22.122 1.00 94.19 171 SER A CA 1
ATOM 1338 C C . SER A 1 171 ? -3.799 13.086 22.191 1.00 94.19 171 SER A C 1
ATOM 1340 O O . SER A 1 171 ? -4.301 12.056 21.729 1.00 94.19 171 SER A O 1
ATOM 1342 N N . PRO A 1 172 ? -4.574 14.073 22.682 1.00 91.62 172 PRO A N 1
ATOM 1343 C CA . PRO A 1 172 ? -6.040 13.993 22.703 1.00 91.62 172 PRO A CA 1
ATOM 1344 C C . PRO A 1 172 ? -6.653 13.725 21.320 1.00 91.62 172 PRO A C 1
ATOM 1346 O O . PRO A 1 172 ? -7.599 12.951 21.181 1.00 91.62 172 PRO A O 1
ATOM 1349 N N . THR A 1 173 ? -6.068 14.305 20.268 1.00 91.94 173 THR A N 1
ATOM 1350 C CA . THR A 1 173 ? -6.469 14.055 18.877 1.00 91.94 173 THR A CA 1
ATOM 1351 C C . THR A 1 173 ? -6.209 12.608 18.464 1.00 91.94 173 THR A C 1
ATOM 1353 O O . THR A 1 173 ? -7.043 12.004 17.791 1.00 91.94 173 THR A O 1
ATOM 1356 N N . ALA A 1 174 ? -5.077 12.027 18.876 1.00 91.56 174 ALA A N 1
ATOM 1357 C CA . ALA A 1 174 ? -4.775 10.625 18.610 1.00 91.56 174 ALA A CA 1
ATOM 1358 C C . ALA A 1 174 ? -5.751 9.693 19.338 1.00 91.56 174 ALA A C 1
ATOM 1360 O O . ALA A 1 174 ? -6.226 8.747 18.714 1.00 91.56 174 ALA A O 1
ATOM 1361 N N . ALA A 1 175 ? -6.106 9.991 20.593 1.00 90.12 175 ALA A N 1
ATOM 1362 C CA . ALA A 1 175 ? -7.112 9.233 21.337 1.00 90.12 175 ALA A CA 1
ATOM 1363 C C . ALA A 1 175 ? -8.479 9.275 20.635 1.00 90.12 175 ALA A C 1
ATOM 1365 O O . ALA A 1 175 ? -9.077 8.232 20.370 1.00 90.12 175 ALA A O 1
ATOM 1366 N N . ARG A 1 176 ? -8.931 10.466 20.215 1.00 88.94 176 ARG A N 1
ATOM 1367 C CA . ARG A 1 176 ? -10.173 10.614 19.440 1.00 88.94 176 ARG A CA 1
ATOM 1368 C C . ARG A 1 176 ? -10.133 9.816 18.135 1.00 88.94 176 ARG A C 1
ATOM 1370 O O . ARG A 1 176 ? -11.090 9.126 17.801 1.00 88.94 176 ARG A O 1
ATOM 1377 N N . ASN A 1 177 ? -9.033 9.898 17.389 1.00 91.12 177 ASN A N 1
ATOM 1378 C CA . ASN A 1 177 ? -8.898 9.200 16.111 1.00 91.12 177 ASN A CA 1
ATOM 1379 C C . ASN A 1 177 ? -8.849 7.674 16.285 1.00 91.12 177 ASN A C 1
ATOM 1381 O O . ASN A 1 177 ? -9.426 6.960 15.470 1.00 91.12 177 ASN A O 1
ATOM 1385 N N . GLN A 1 178 ? -8.191 7.172 17.335 1.00 91.75 178 GLN A N 1
ATOM 1386 C CA . GLN A 1 178 ? -8.148 5.741 17.659 1.00 91.75 178 GLN A CA 1
ATOM 1387 C C . GLN A 1 178 ? -9.520 5.218 18.087 1.00 91.75 178 GLN A C 1
ATOM 1389 O O . GLN A 1 178 ? -9.923 4.158 17.620 1.00 91.75 178 GLN A O 1
ATOM 1394 N N . PHE A 1 179 ? -10.267 5.986 18.884 1.00 89.06 179 PHE A N 1
ATOM 1395 C CA . PHE A 1 179 ? -11.655 5.671 19.220 1.00 89.06 179 PHE A CA 1
ATOM 1396 C C . PHE A 1 179 ? -12.536 5.589 17.967 1.00 89.06 179 PHE A C 1
ATOM 1398 O O . PHE A 1 179 ? -13.191 4.580 17.738 1.00 89.06 179 PHE A O 1
ATOM 1405 N N . LEU A 1 180 ? -12.499 6.604 17.098 1.00 86.25 180 LEU A N 1
ATOM 1406 C CA . LEU A 1 180 ? -13.286 6.602 15.857 1.00 86.25 180 LEU A CA 1
ATOM 1407 C C . LEU A 1 180 ? -12.887 5.462 14.910 1.00 86.25 180 LEU A C 1
ATOM 1409 O O . LEU A 1 180 ? -13.749 4.874 14.260 1.00 86.25 180 LEU A O 1
ATOM 1413 N N . MET A 1 181 ? -11.594 5.138 14.829 1.00 87.69 181 MET A N 1
ATOM 1414 C CA . MET A 1 181 ? -11.107 3.991 14.062 1.00 87.69 181 MET A CA 1
ATOM 1415 C C . MET A 1 181 ? -11.663 2.679 14.622 1.00 87.69 181 MET A C 1
ATOM 1417 O O . MET A 1 181 ? -12.160 1.862 13.849 1.00 87.69 181 MET A O 1
ATOM 1421 N N . PHE A 1 182 ? -11.620 2.506 15.946 1.00 89.25 182 PHE A N 1
ATOM 1422 C CA . PHE A 1 182 ? -12.211 1.360 16.626 1.00 89.25 182 PHE A CA 1
ATOM 1423 C C . PHE A 1 182 ? -13.704 1.244 16.312 1.00 89.25 182 PHE A C 1
ATOM 1425 O O . PHE A 1 182 ? -14.123 0.198 15.827 1.00 89.25 182 PHE A O 1
ATOM 1432 N N . LEU A 1 183 ? -14.486 2.319 16.477 1.00 83.50 183 LEU A N 1
ATOM 1433 C CA . LEU A 1 183 ? -15.922 2.287 16.179 1.00 83.50 183 LEU A CA 1
ATOM 1434 C C . LEU A 1 183 ? -16.192 1.934 14.713 1.00 83.50 183 LEU A C 1
ATOM 1436 O O . LEU A 1 183 ? -17.062 1.119 14.429 1.00 83.50 183 LEU A O 1
ATOM 1440 N N . ARG A 1 184 ? -15.422 2.499 13.774 1.00 83.12 184 ARG A N 1
ATOM 1441 C CA . ARG A 1 184 ? -15.594 2.231 12.340 1.00 83.12 184 ARG A CA 1
ATOM 1442 C C . ARG A 1 184 ? -15.400 0.758 11.990 1.00 83.12 184 ARG A C 1
ATOM 1444 O O . ARG A 1 184 ? -16.090 0.270 11.105 1.00 83.12 184 ARG A O 1
ATOM 1451 N N . VAL A 1 185 ? -14.442 0.087 12.624 1.00 80.06 185 VAL A N 1
ATOM 1452 C CA . VAL A 1 185 ? -14.147 -1.329 12.360 1.00 80.06 185 VAL A CA 1
ATOM 1453 C C . VAL A 1 185 ? -15.097 -2.230 13.140 1.00 80.06 185 VAL A C 1
ATOM 1455 O O . VAL A 1 185 ? -15.655 -3.164 12.574 1.00 80.06 185 VAL A O 1
ATOM 1458 N N . ALA A 1 186 ? -15.310 -1.939 14.422 1.00 77.00 186 ALA A N 1
ATOM 1459 C CA . ALA A 1 186 ? -16.117 -2.776 15.293 1.00 77.00 186 ALA A CA 1
ATOM 1460 C C . ALA A 1 186 ? -17.600 -2.763 14.902 1.00 77.00 186 ALA A C 1
ATOM 1462 O O . ALA A 1 186 ? -18.261 -3.781 15.035 1.00 77.00 186 ALA A O 1
ATOM 1463 N N . MET A 1 187 ? -18.112 -1.647 14.371 1.00 74.38 187 MET A N 1
ATOM 1464 C CA . MET A 1 187 ? -19.522 -1.497 13.982 1.00 74.38 187 MET A CA 1
ATOM 1465 C C . MET A 1 187 ? -19.811 -1.835 12.521 1.00 74.38 187 MET A C 1
ATOM 1467 O O . MET A 1 187 ? -20.862 -1.466 11.999 1.00 74.38 187 MET A O 1
ATOM 1471 N N . LEU A 1 188 ? -18.899 -2.523 11.832 1.00 72.81 188 LEU A N 1
ATOM 1472 C CA . LEU A 1 188 ? -19.251 -3.120 10.550 1.00 72.81 188 LEU A CA 1
ATOM 1473 C C . LEU A 1 188 ? -20.321 -4.201 10.792 1.00 72.81 188 LEU A C 1
ATOM 1475 O O . LEU A 1 188 ? -20.118 -5.045 11.669 1.00 72.81 188 LEU A O 1
ATOM 1479 N N . PRO A 1 189 ? -21.430 -4.225 10.026 1.00 64.19 189 PRO A N 1
ATOM 1480 C CA . PRO A 1 189 ? -22.497 -5.214 10.211 1.00 64.19 189 PRO A CA 1
ATOM 1481 C C . PRO A 1 189 ? -21.992 -6.664 10.187 1.00 64.19 189 PRO A C 1
ATOM 1483 O O . PRO A 1 189 ? -22.483 -7.510 10.925 1.00 64.19 189 PRO A O 1
ATOM 1486 N N . SER A 1 190 ? -20.947 -6.937 9.401 1.00 69.75 190 SER A N 1
ATOM 1487 C CA . SER A 1 190 ? -20.283 -8.241 9.325 1.00 69.75 190 SER A CA 1
ATOM 1488 C C . SER A 1 190 ? -19.513 -8.647 10.588 1.00 69.75 190 SER A C 1
ATOM 1490 O O . SER A 1 190 ? -19.220 -9.826 10.750 1.00 69.75 190 SER A O 1
ATOM 1492 N N . MET A 1 191 ? -19.162 -7.701 11.463 1.00 68.44 191 MET A N 1
ATOM 1493 C CA . MET A 1 191 ? -18.353 -7.948 12.664 1.00 68.44 191 MET A CA 1
ATOM 1494 C C . MET A 1 191 ? -19.214 -8.190 13.908 1.00 68.44 191 MET A C 1
ATOM 1496 O O . MET A 1 191 ? -18.868 -9.034 14.731 1.00 68.44 191 MET A O 1
ATOM 1500 N N . LEU A 1 192 ? -20.326 -7.459 14.053 1.00 67.50 192 LEU A N 1
ATOM 1501 C CA . LEU A 1 192 ? -21.221 -7.560 15.217 1.00 67.50 192 LEU A CA 1
ATOM 1502 C C . LEU A 1 192 ? -22.507 -8.353 14.952 1.00 67.50 192 LEU A C 1
ATOM 1504 O O . LEU A 1 192 ? -23.165 -8.756 15.914 1.00 67.50 192 LEU A O 1
ATOM 1508 N N . GLY A 1 193 ? -22.855 -8.582 13.680 1.00 63.22 193 GLY A N 1
ATOM 1509 C CA . GLY A 1 193 ? -24.085 -9.271 13.275 1.00 63.22 193 GLY A CA 1
ATOM 1510 C C . GLY A 1 193 ? -25.369 -8.482 13.556 1.00 63.22 193 GLY A C 1
ATOM 1511 O O . GLY A 1 193 ? -26.457 -9.030 13.424 1.00 63.22 193 GLY A O 1
ATOM 1512 N N . GLU A 1 1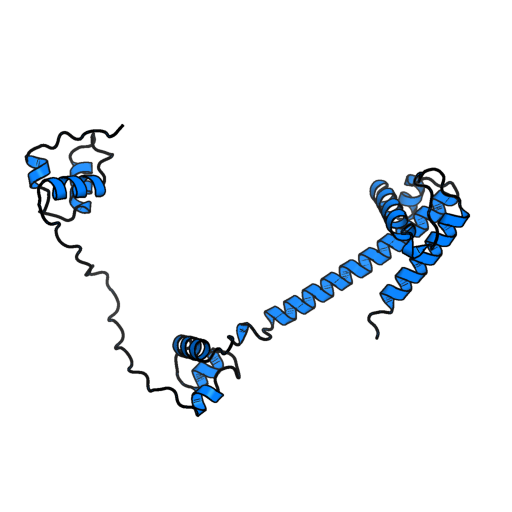94 ? -25.251 -7.212 13.952 1.00 63.22 194 GLU A N 1
ATOM 1513 C CA . GLU A 1 194 ? -26.354 -6.333 14.350 1.00 63.22 194 GLU A CA 1
ATOM 1514 C C . GLU A 1 194 ? -26.166 -4.948 13.712 1.00 63.22 194 GLU A C 1
ATOM 1516 O O . GLU A 1 194 ? -25.053 -4.415 13.676 1.00 63.22 194 GLU A O 1
ATOM 1521 N N . GLU A 1 195 ? -27.249 -4.350 13.208 1.00 59.47 195 GLU A N 1
ATOM 1522 C CA . GLU A 1 195 ? -27.238 -2.962 12.738 1.00 59.47 195 GLU A CA 1
ATOM 1523 C C . GLU A 1 195 ? -27.279 -2.005 13.935 1.00 59.47 195 GLU A C 1
ATOM 1525 O O . GLU A 1 195 ? -28.235 -1.990 14.710 1.00 59.47 195 GLU A O 1
ATOM 1530 N N . ILE A 1 196 ? -26.234 -1.191 14.091 1.00 58.88 196 ILE A N 1
ATOM 1531 C CA . ILE A 1 196 ? -26.117 -0.237 15.200 1.00 58.88 196 ILE A CA 1
ATOM 1532 C C . ILE A 1 196 ? -26.636 1.137 14.751 1.00 58.88 196 ILE A C 1
ATOM 1534 O O . ILE A 1 196 ? -26.348 1.559 13.624 1.00 58.88 196 ILE A O 1
ATOM 1538 N N . PRO A 1 197 ? -27.371 1.870 15.613 1.00 59.31 197 PRO A N 1
ATOM 1539 C CA . PRO A 1 197 ? -27.823 3.226 15.322 1.00 59.31 197 PRO A CA 1
ATOM 1540 C C . PRO A 1 197 ? -26.679 4.141 14.868 1.00 59.31 197 PRO A C 1
ATOM 1542 O O . PRO A 1 197 ? -25.600 4.148 15.458 1.00 59.31 197 PRO A O 1
ATOM 1545 N N . ARG A 1 198 ? -26.927 4.965 13.841 1.00 58.03 198 ARG A N 1
ATOM 1546 C CA . ARG A 1 198 ? -25.921 5.887 13.268 1.00 58.03 198 ARG A CA 1
ATOM 1547 C C . ARG A 1 198 ? -25.451 6.969 14.251 1.00 58.03 198 ARG A C 1
ATOM 1549 O O . ARG A 1 198 ? -24.441 7.624 13.998 1.00 58.03 198 ARG A O 1
ATOM 1556 N N . ASP A 1 199 ? -26.164 7.157 15.359 1.00 65.12 199 ASP A N 1
ATOM 1557 C CA . ASP A 1 199 ? -25.829 8.131 16.390 1.00 65.12 199 ASP A CA 1
ATOM 1558 C C . ASP A 1 199 ? -24.783 7.590 17.371 1.00 65.12 199 ASP A C 1
ATOM 1560 O O . ASP A 1 199 ? -25.082 7.069 18.444 1.00 65.12 199 ASP A O 1
ATOM 1564 N N . PHE A 1 200 ? -23.513 7.823 17.036 1.00 59.59 200 PHE A N 1
ATOM 1565 C CA . PHE A 1 200 ? -22.352 7.418 17.841 1.00 59.59 200 PHE A CA 1
ATOM 1566 C C . PHE A 1 200 ? -22.240 8.099 19.220 1.00 59.59 200 PHE A C 1
ATOM 1568 O O . PHE A 1 200 ? -21.304 7.822 19.967 1.00 59.59 200 PHE A O 1
ATOM 1575 N N . LYS A 1 201 ? -23.153 9.019 19.560 1.00 60.09 201 LYS A N 1
ATOM 1576 C CA . LYS A 1 201 ? -23.161 9.738 20.844 1.00 60.09 201 LYS A CA 1
ATOM 1577 C C . LYS A 1 201 ? -23.790 8.930 21.982 1.00 60.09 201 LYS A C 1
ATOM 1579 O O . LYS A 1 201 ? -23.405 9.142 23.122 1.00 60.09 201 LYS A O 1
ATOM 1584 N N . ASN A 1 202 ? -24.707 8.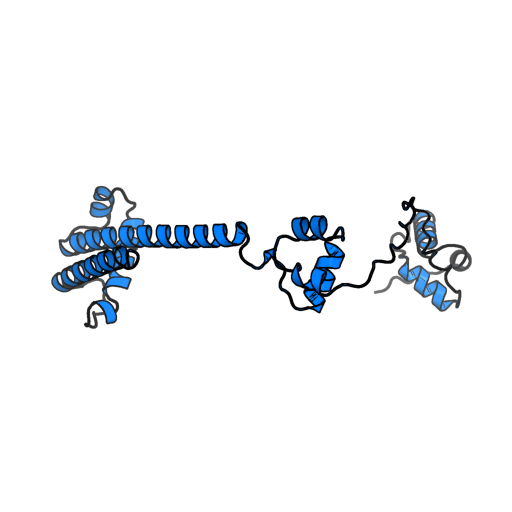009 21.673 1.00 66.62 202 ASN A N 1
ATOM 1585 C CA . ASN A 1 202 ? -25.517 7.288 22.663 1.00 66.62 202 ASN A CA 1
ATOM 1586 C C . ASN A 1 202 ? -25.452 5.769 22.452 1.00 66.62 202 ASN A C 1
ATOM 1588 O O . ASN A 1 202 ? -26.474 5.089 22.400 1.00 66.62 202 ASN A O 1
ATOM 1592 N N . ILE A 1 203 ? -24.245 5.228 22.292 1.00 71.00 203 ILE A N 1
ATOM 1593 C CA . ILE A 1 203 ? -24.069 3.786 22.105 1.00 71.00 203 ILE A CA 1
ATOM 1594 C C . ILE A 1 203 ? -24.202 3.093 23.465 1.00 71.00 203 ILE A C 1
ATOM 1596 O O . ILE A 1 203 ? -23.476 3.458 24.394 1.00 71.00 203 ILE A O 1
ATOM 1600 N N . PRO A 1 204 ? -25.086 2.091 23.613 1.00 77.94 204 PRO A N 1
ATOM 1601 C CA . PRO A 1 204 ? -25.225 1.381 24.875 1.00 77.94 204 PRO A CA 1
ATOM 1602 C C . PRO A 1 204 ? -23.914 0.708 25.303 1.00 77.94 204 PRO A C 1
ATOM 1604 O O . PRO A 1 204 ? -23.217 0.097 24.492 1.00 77.94 204 PRO A O 1
ATOM 1607 N N . SER A 1 205 ? -23.608 0.748 26.603 1.00 78.56 205 SER A N 1
ATOM 1608 C CA . SER A 1 205 ? -22.376 0.165 27.166 1.00 78.56 205 SER A CA 1
ATOM 1609 C C . SER A 1 205 ? -22.196 -1.320 26.810 1.00 78.56 205 SER A C 1
ATOM 1611 O O . SER A 1 205 ? -21.094 -1.749 26.477 1.00 78.56 205 SER A O 1
ATOM 1613 N N . HIS A 1 206 ? -23.279 -2.109 26.794 1.00 80.88 206 HIS A N 1
ATOM 1614 C CA . HIS A 1 206 ? -23.217 -3.530 26.428 1.00 80.88 206 HIS A CA 1
ATOM 1615 C C . HIS A 1 206 ? -22.790 -3.756 24.966 1.00 80.88 206 HIS A C 1
ATOM 1617 O O . HIS A 1 206 ? -22.054 -4.701 24.687 1.00 80.88 206 HIS A O 1
ATOM 1623 N N . VAL A 1 207 ? -23.183 -2.863 24.048 1.00 79.69 207 VAL A N 1
ATOM 1624 C CA . VAL A 1 207 ? -22.773 -2.910 22.635 1.00 79.69 207 VAL A CA 1
ATOM 1625 C C . VAL A 1 207 ? -21.285 -2.593 22.511 1.00 79.69 207 VAL A C 1
ATOM 1627 O O . VAL A 1 207 ? -20.570 -3.299 21.805 1.00 79.69 207 VAL A O 1
ATOM 1630 N N . LEU A 1 208 ? -20.790 -1.586 23.242 1.00 79.31 208 LEU A N 1
ATOM 1631 C CA . LEU A 1 208 ? -19.358 -1.263 23.272 1.00 79.31 208 LEU A CA 1
ATOM 1632 C C . LEU A 1 208 ? -18.523 -2.418 23.840 1.00 79.31 208 LEU A C 1
ATOM 1634 O O . LEU A 1 208 ? -17.489 -2.748 23.268 1.00 79.31 208 LEU A O 1
ATOM 1638 N N . LYS A 1 209 ? -18.986 -3.094 24.898 1.00 82.44 209 LYS A N 1
ATOM 1639 C CA . LYS A 1 209 ? -18.307 -4.282 25.446 1.00 82.44 209 LYS A CA 1
ATOM 1640 C C . LYS A 1 209 ? -18.257 -5.442 24.445 1.00 82.44 209 LYS A C 1
ATOM 1642 O O . LYS A 1 209 ? -17.201 -6.044 24.260 1.00 82.44 209 LYS A O 1
ATOM 1647 N N . LYS A 1 210 ? -19.366 -5.722 23.749 1.00 82.94 210 LYS A N 1
ATOM 1648 C CA . LYS A 1 210 ? -19.414 -6.731 22.673 1.00 82.94 210 LYS A CA 1
ATOM 1649 C C . LYS A 1 210 ? -18.446 -6.371 21.538 1.00 82.94 210 LYS A C 1
ATOM 1651 O O . LYS A 1 210 ? -17.682 -7.220 21.088 1.00 82.94 210 LYS A O 1
ATOM 1656 N N . ALA A 1 211 ? -18.416 -5.099 21.140 1.00 83.12 211 ALA A N 1
ATOM 1657 C CA . ALA A 1 211 ? -17.503 -4.564 20.132 1.00 83.12 211 ALA A CA 1
ATOM 1658 C C . ALA A 1 211 ? -16.023 -4.729 20.516 1.00 83.12 211 ALA A C 1
ATOM 1660 O O . ALA A 1 211 ? -15.220 -5.122 19.669 1.00 83.12 211 ALA A O 1
ATOM 1661 N N . VAL A 1 212 ? -15.665 -4.478 21.781 1.00 85.75 212 VAL A N 1
ATOM 1662 C CA . VAL A 1 212 ? -14.303 -4.699 22.298 1.00 85.75 212 VAL A CA 1
ATOM 1663 C C . VAL A 1 212 ? -13.905 -6.167 22.140 1.00 85.75 212 VAL A C 1
ATOM 1665 O O . VAL A 1 212 ? -12.880 -6.446 21.522 1.00 85.75 212 VAL A O 1
ATOM 1668 N N . CYS A 1 213 ? -14.755 -7.101 22.574 1.00 85.12 213 CYS A N 1
ATOM 1669 C CA . CYS A 1 213 ? -14.487 -8.537 22.457 1.00 85.12 213 CYS A CA 1
ATOM 1670 C C . CYS A 1 213 ? -14.324 -8.993 20.992 1.00 85.12 213 CYS A C 1
ATOM 1672 O O . CYS A 1 213 ? -13.378 -9.708 20.657 1.00 85.12 213 CYS A O 1
ATOM 1674 N N . CYS A 1 214 ? -15.195 -8.535 20.084 1.00 84.00 214 CYS A N 1
ATOM 1675 C CA . CYS A 1 214 ? -15.080 -8.830 18.651 1.00 84.00 214 CYS A CA 1
ATOM 1676 C C . CYS A 1 214 ? -13.755 -8.325 18.057 1.00 84.00 214 CYS A C 1
ATOM 1678 O O . CYS A 1 214 ? -13.113 -9.029 17.277 1.00 84.00 214 CYS A O 1
ATOM 1680 N N . VAL A 1 215 ? -13.329 -7.116 18.431 1.00 84.81 215 VAL A N 1
ATOM 1681 C CA . VAL A 1 215 ? -12.064 -6.529 17.972 1.00 84.81 215 VAL A CA 1
ATOM 1682 C C . VAL A 1 215 ? -10.854 -7.271 18.529 1.00 84.81 215 VAL A C 1
ATOM 1684 O O . VAL A 1 215 ? -9.885 -7.470 17.796 1.00 84.81 215 VAL A O 1
ATOM 1687 N N . GLU A 1 216 ? -10.885 -7.682 19.793 1.00 85.25 216 GLU A N 1
ATOM 1688 C CA . GLU A 1 216 ? -9.810 -8.474 20.395 1.00 85.25 216 GLU A CA 1
ATOM 1689 C C . GLU A 1 216 ? -9.650 -9.820 19.692 1.00 85.25 216 GLU A C 1
ATOM 1691 O O . GLU A 1 216 ? -8.545 -10.144 19.256 1.00 85.25 216 GLU A O 1
ATOM 1696 N N . ASN A 1 217 ? -10.752 -10.541 19.470 1.00 85.81 217 ASN A N 1
ATOM 1697 C CA . ASN A 1 217 ? -10.747 -11.790 18.706 1.00 85.81 217 ASN A CA 1
ATOM 1698 C C . ASN A 1 217 ? -10.222 -11.582 17.279 1.00 85.81 217 ASN A C 1
ATOM 1700 O O . ASN A 1 217 ? -9.411 -12.368 16.794 1.00 85.81 217 ASN A O 1
ATOM 1704 N N . TYR A 1 218 ? -10.621 -10.492 16.618 1.00 83.31 218 TYR A N 1
ATOM 1705 C CA . TYR A 1 218 ? -10.093 -10.127 15.304 1.00 83.31 218 TYR A CA 1
ATOM 1706 C C . TYR A 1 218 ? -8.580 -9.872 15.332 1.00 83.31 218 TYR A C 1
ATOM 1708 O O . TYR A 1 218 ? -7.866 -10.345 14.453 1.00 83.31 218 TYR A O 1
ATOM 1716 N N . CYS A 1 219 ? -8.071 -9.169 16.347 1.00 85.69 219 CYS A N 1
ATOM 1717 C CA . CYS A 1 219 ? -6.635 -8.926 16.493 1.00 85.69 219 CYS A CA 1
ATOM 1718 C C . CYS A 1 219 ? -5.859 -10.228 16.729 1.00 85.69 219 CYS A C 1
ATOM 1720 O O . CYS A 1 219 ? -4.815 -10.413 16.114 1.00 85.69 219 CYS A O 1
ATOM 1722 N N . ILE A 1 220 ? -6.384 -11.138 17.556 1.00 86.50 220 ILE A N 1
ATOM 1723 C CA . ILE A 1 220 ? -5.784 -12.460 17.799 1.00 86.50 220 ILE A CA 1
ATOM 1724 C C . ILE A 1 220 ? -5.764 -13.290 16.510 1.00 86.50 220 ILE A C 1
ATOM 1726 O O . ILE A 1 220 ? -4.754 -13.906 16.186 1.00 86.50 220 ILE A O 1
ATOM 1730 N N . ASN A 1 221 ? -6.856 -13.290 15.742 1.00 84.81 221 ASN A N 1
ATOM 1731 C CA . ASN A 1 221 ? -6.919 -14.012 14.470 1.00 84.81 221 ASN A CA 1
ATOM 1732 C C . ASN A 1 221 ? -5.956 -13.425 13.431 1.00 84.81 221 ASN A C 1
ATOM 1734 O O . ASN A 1 221 ? -5.323 -14.179 12.699 1.00 84.81 221 ASN A O 1
ATOM 1738 N N . LEU A 1 222 ? -5.800 -12.096 13.389 1.00 82.56 222 LEU A N 1
ATOM 1739 C CA . LEU A 1 222 ? -4.785 -11.456 12.551 1.00 82.56 222 LEU A CA 1
ATOM 1740 C C . LEU A 1 222 ? -3.368 -11.873 12.953 1.00 82.56 222 LEU A C 1
ATOM 1742 O O . LEU A 1 222 ? -2.544 -12.083 12.071 1.00 82.56 222 LEU A O 1
ATOM 1746 N N . GLU A 1 223 ? -3.073 -11.977 14.249 1.00 82.88 223 GLU A N 1
ATOM 1747 C CA . GLU A 1 223 ? -1.769 -12.443 14.742 1.00 82.88 223 GLU A CA 1
ATOM 1748 C C . GLU A 1 223 ? -1.504 -13.906 14.330 1.00 82.88 223 GLU A C 1
ATOM 1750 O O . GLU A 1 223 ? -0.389 -14.213 13.928 1.00 82.88 223 GLU A O 1
ATOM 1755 N N . LYS A 1 224 ? -2.529 -14.772 14.334 1.00 80.19 224 LYS A N 1
ATOM 1756 C CA . LYS A 1 224 ? -2.405 -16.209 14.013 1.00 80.19 224 LYS A CA 1
ATOM 1757 C C . LYS A 1 224 ? -2.345 -16.556 12.521 1.00 80.19 224 LYS A C 1
ATOM 1759 O O . LYS A 1 224 ? -1.690 -17.524 12.165 1.00 80.19 224 LYS A O 1
ATOM 1764 N N . ALA A 1 225 ? -3.006 -15.795 11.647 1.00 66.56 225 ALA A N 1
ATOM 1765 C CA . ALA A 1 225 ? -3.185 -16.132 10.223 1.00 66.56 225 ALA A CA 1
ATOM 1766 C C . ALA A 1 225 ? -1.902 -16.124 9.351 1.00 66.56 225 ALA A C 1
ATOM 1768 O O . ALA A 1 225 ? -2.002 -16.179 8.130 1.00 66.56 225 ALA A O 1
ATOM 1769 N N . GLU A 1 226 ? -0.715 -16.013 9.947 1.00 55.22 226 GLU A N 1
ATOM 1770 C CA . GLU A 1 226 ? 0.587 -16.081 9.262 1.00 55.22 226 GLU A CA 1
ATOM 1771 C C . GLU A 1 226 ? 1.520 -17.162 9.831 1.00 55.22 226 GLU A C 1
ATOM 1773 O O . GLU A 1 226 ? 2.614 -17.354 9.303 1.00 55.22 226 GLU A O 1
ATOM 1778 N N . GLU A 1 227 ? 1.110 -17.862 10.896 1.00 53.69 227 GLU A N 1
ATOM 1779 C CA . GLU A 1 227 ? 1.841 -19.027 11.416 1.00 53.69 227 GLU A CA 1
ATOM 1780 C C . GLU A 1 227 ? 1.464 -20.336 10.685 1.00 53.69 227 GLU A C 1
ATOM 1782 O O . GLU A 1 227 ? 2.153 -21.342 10.856 1.00 53.69 227 GLU A O 1
ATOM 1787 N N . GLU A 1 228 ? 0.411 -20.314 9.854 1.00 44.50 228 GLU A N 1
ATOM 1788 C CA . GLU A 1 228 ? -0.065 -21.406 8.978 1.00 44.50 228 GLU A CA 1
ATOM 1789 C C . GLU A 1 228 ? 0.266 -21.141 7.500 1.00 44.50 228 GLU A C 1
ATOM 1791 O O . GLU A 1 228 ? 0.672 -22.107 6.809 1.00 44.50 228 GLU A O 1
#

Nearest PDB structures (foldseek):
  6jqs-assembly1_A  TM=7.453E-01  e=8.822E-01  Paenisporosarcina sp. TG-14

Solvent-accessible surface area (backbone atoms only — not comparable to full-atom values): 13541 Å² total; per-residue (Å²): 134,84,85,79,78,84,80,46,74,72,60,58,65,49,58,55,76,46,45,47,57,58,49,28,58,46,48,33,68,77,34,68,93,40,73,79,61,41,42,66,57,48,47,52,52,30,53,75,70,68,48,68,68,52,69,84,66,84,74,63,90,62,93,64,74,78,79,73,78,81,75,83,72,78,81,88,48,74,72,59,57,68,51,58,68,77,49,51,59,68,62,45,19,66,73,67,74,43,60,54,69,57,53,53,50,51,31,58,77,71,68,47,69,57,42,78,78,60,80,31,70,70,53,52,50,46,48,52,50,50,50,52,48,51,50,55,49,49,56,52,48,45,54,40,41,54,53,6,36,55,47,47,54,39,42,62,72,72,48,52,55,63,61,52,10,61,76,71,75,45,52,48,68,54,40,50,52,25,29,52,51,28,51,61,58,34,65,34,50,89,62,63,75,50,88,73,76,88,59,81,87,74,67,55,54,70,57,53,54,52,32,39,54,47,47,50,53,50,45,53,49,62,68,51,74,75,82,117

Foldseek 3Di:
DDDDDPDDPVLLVCFQPDALQVSQVVCCVVPVVVVVRDSVNSVVSSVVVVHDGPDPPPPDPDVDPPDDPDPPDDDDDVVLVVLQLVDALVVSCVVVVHDSVVSVVVCVVVVNPHNVVPDDPVVVVVVVVVVVVVVVVLVVLLVLLLLLLVLLLCVLVVDDLCVSCVVVVHDSVSSVVSVVSLCVVLQDCVQQVDHFDPPPPDGHSVSSVSSSVSSVVVSVVSVVVPVD